Protein AF-L1JYG7-F1 (afdb_monomer_lite)

Foldseek 3Di:
DDPVVVVCVVCPDDDDDPDDDPPVVVVVVVVVVVVVVVVVVVVVVPPPDDPPDPVVVVCVVQQKDFQDADPQGKTKIWGDDPVDDPGTQIDIDGPDDPVPDDPVPDQVQQVCVNVVVDPHRDDPVRSVVVVVVVVVVVVVVVVVVVVVVVVVVVVCVVCVVDDPPPPCCDPVSVVVVVVVVVPDDPPDDDDDDDDDDDDDDDPDD

Secondary structure (DSSP, 8-state):
--HHHHHHHHS----------GGGHHHHHHHHHHHHHHHHHHTTT--SS---SHHHHHHHHTTEEEEEE-TT--EEEEE--TT--SS-EEEEE-SS-GGG--TTSS-HHHHHHHTTSSSSPPPHHHHHHHHHHHHHHHHHHHHHHHHHHHHHHHHHHH-TT----TT---HHHHHHHHHHHHTS--S---S--------------

Structure (mmCIF, N/CA/C/O backbone):
data_AF-L1JYG7-F1
#
_entry.id   AF-L1JYG7-F1
#
loop_
_atom_site.group_PDB
_atom_site.id
_atom_site.type_symbol
_atom_site.label_atom_id
_atom_site.label_alt_id
_atom_site.label_comp_id
_atom_site.label_asym_id
_atom_site.label_entity_id
_atom_site.label_seq_id
_atom_site.pdbx_PDB_ins_code
_atom_site.Cartn_x
_atom_site.Cartn_y
_atom_site.Cartn_z
_atom_site.occupancy
_atom_site.B_iso_or_equiv
_atom_site.auth_seq_id
_atom_site.auth_comp_id
_atom_site.auth_asym_id
_atom_site.auth_atom_id
_atom_site.pdbx_PDB_model_num
ATOM 1 N N . MET A 1 1 ? -12.297 2.572 -48.644 1.00 52.25 1 MET A N 1
ATOM 2 C CA . MET A 1 1 ? -13.510 2.664 -49.476 1.00 52.25 1 MET A CA 1
ATOM 3 C C . MET A 1 1 ? -14.275 3.855 -48.963 1.00 52.25 1 MET A C 1
ATOM 5 O O . MET A 1 1 ? -14.586 3.877 -47.775 1.00 52.25 1 MET A O 1
ATOM 9 N N . ASP A 1 2 ? -14.399 4.883 -49.792 1.00 57.66 2 ASP A N 1
ATOM 10 C CA . ASP A 1 2 ? -14.995 6.151 -49.388 1.00 57.66 2 ASP A CA 1
ATOM 11 C C . ASP A 1 2 ? -16.525 6.012 -49.319 1.00 57.66 2 ASP A C 1
ATOM 13 O O . ASP A 1 2 ? -17.120 5.211 -50.041 1.00 57.66 2 ASP A O 1
ATOM 17 N N . PHE A 1 3 ? -17.172 6.762 -48.426 1.00 48.97 3 PHE A N 1
ATOM 18 C CA . PHE A 1 3 ? -18.627 6.706 -48.208 1.00 48.97 3 PHE A CA 1
ATOM 19 C C . PHE A 1 3 ? -19.402 7.060 -49.493 1.00 48.97 3 PHE A C 1
ATOM 21 O O . PHE A 1 3 ? -20.499 6.558 -49.735 1.00 48.97 3 PHE A O 1
ATOM 28 N N . SER A 1 4 ? -18.771 7.866 -50.347 1.00 55.56 4 SER A N 1
ATOM 29 C CA . SER A 1 4 ? -19.201 8.257 -51.690 1.00 55.56 4 SER A CA 1
ATOM 30 C C . SER A 1 4 ? -19.405 7.056 -52.629 1.00 55.56 4 SER A C 1
ATOM 32 O O . SER A 1 4 ? -20.394 7.007 -53.361 1.00 55.56 4 SER A O 1
ATOM 34 N N . ASP A 1 5 ? -18.527 6.049 -52.556 1.00 53.25 5 ASP A N 1
ATOM 35 C CA . ASP A 1 5 ? -18.533 4.894 -53.467 1.00 53.25 5 ASP A CA 1
ATOM 36 C C . ASP A 1 5 ? -19.628 3.878 -53.108 1.00 53.25 5 ASP A C 1
ATOM 38 O O . ASP A 1 5 ? -20.187 3.210 -53.978 1.00 53.25 5 ASP A O 1
ATOM 42 N N . LEU A 1 6 ? -19.985 3.786 -51.821 1.00 56.69 6 LEU A N 1
ATOM 43 C CA . LEU A 1 6 ? -21.045 2.895 -51.342 1.00 56.69 6 LEU A CA 1
ATOM 44 C C . LEU A 1 6 ? -22.446 3.437 -51.678 1.00 56.69 6 LEU A C 1
ATOM 46 O O . LEU A 1 6 ? -23.361 2.664 -51.958 1.00 56.69 6 LEU A O 1
ATOM 50 N N . ILE A 1 7 ? -22.610 4.764 -51.683 1.00 55.22 7 ILE A N 1
ATOM 51 C CA . ILE A 1 7 ? -23.870 5.415 -52.067 1.00 55.22 7 ILE A CA 1
ATOM 52 C C . ILE A 1 7 ? -24.140 5.205 -53.562 1.00 55.22 7 ILE A C 1
ATOM 54 O O . ILE A 1 7 ? -25.251 4.817 -53.920 1.00 55.22 7 ILE A O 1
ATOM 58 N N . LEU A 1 8 ? -23.123 5.351 -54.421 1.00 53.31 8 LEU A N 1
ATOM 59 C CA . LEU A 1 8 ? -23.263 5.121 -55.865 1.00 53.31 8 LEU A CA 1
ATOM 60 C C . LEU A 1 8 ? -23.574 3.660 -56.230 1.00 53.31 8 LEU A C 1
ATOM 62 O O . LEU A 1 8 ? -24.265 3.420 -57.218 1.00 53.31 8 LEU A O 1
ATOM 66 N N . ALA A 1 9 ? -23.107 2.689 -55.440 1.00 55.34 9 ALA A N 1
ATOM 67 C CA . ALA A 1 9 ? -23.375 1.270 -55.680 1.00 55.34 9 ALA A CA 1
ATOM 68 C C . ALA A 1 9 ? -24.799 0.835 -55.280 1.00 55.34 9 ALA A C 1
ATOM 70 O O . ALA A 1 9 ? -25.336 -0.115 -55.848 1.00 55.34 9 ALA A O 1
ATOM 71 N N . VAL A 1 10 ? -25.422 1.522 -54.315 1.00 56.72 10 VAL A N 1
ATOM 72 C CA . VAL A 1 10 ? -26.778 1.208 -53.826 1.00 56.72 10 VAL A CA 1
ATOM 73 C C . VAL A 1 10 ? -27.854 1.983 -54.589 1.00 56.72 10 VAL A C 1
ATOM 75 O O . VAL A 1 10 ? -28.946 1.460 -54.809 1.00 56.72 10 VAL A O 1
ATOM 78 N N . THR A 1 11 ? -27.563 3.198 -55.053 1.00 54.97 11 THR A N 1
ATOM 79 C CA . THR A 1 11 ? -28.478 3.964 -55.908 1.00 54.97 11 THR A CA 1
ATOM 80 C C . THR A 1 11 ? -28.148 3.716 -57.377 1.00 54.97 11 THR A C 1
ATOM 82 O O . THR A 1 11 ? -27.648 4.604 -58.068 1.00 54.97 11 THR A O 1
ATOM 85 N N . GLY A 1 12 ? -28.402 2.495 -57.859 1.00 51.16 12 GLY A N 1
ATOM 86 C CA . GLY A 1 12 ? -28.425 2.222 -59.299 1.00 51.16 12 GLY A CA 1
ATOM 87 C C . GLY A 1 12 ? -29.237 3.314 -60.005 1.00 51.16 12 GLY A C 1
ATOM 88 O O . GLY A 1 12 ? -30.359 3.596 -59.586 1.00 51.16 12 GLY A O 1
ATOM 89 N N . GLY A 1 13 ? -28.609 3.977 -60.983 1.00 58.62 13 GLY A N 1
ATOM 90 C CA . GLY A 1 13 ? -29.001 5.270 -61.553 1.00 58.62 13 GLY A CA 1
ATOM 91 C C . GLY A 1 13 ? -30.502 5.568 -61.545 1.00 58.62 13 GLY A C 1
ATOM 92 O O . GLY A 1 13 ? -31.292 4.879 -62.186 1.00 58.62 13 GLY A O 1
ATOM 93 N N . VAL A 1 14 ? -30.884 6.629 -60.833 1.00 54.06 14 VAL A N 1
ATOM 94 C CA . VAL A 1 14 ? -32.275 7.077 -60.740 1.00 54.06 14 VAL A CA 1
ATOM 95 C C . VAL A 1 14 ? -32.541 8.104 -61.848 1.00 54.06 14 VAL A C 1
ATOM 97 O O . VAL A 1 14 ? -31.913 9.167 -61.839 1.00 54.06 14 VAL A O 1
ATOM 100 N N . PRO A 1 15 ? -33.452 7.840 -62.802 1.00 49.25 15 PRO A N 1
ATOM 101 C CA . PRO A 1 15 ? -33.914 8.863 -63.726 1.00 49.25 15 PRO A CA 1
ATOM 102 C C . PRO A 1 15 ? -34.788 9.880 -62.984 1.00 49.25 15 PRO A C 1
ATOM 104 O O . PRO A 1 15 ? -35.527 9.542 -62.059 1.00 49.25 15 PRO A O 1
ATOM 107 N N . ALA A 1 16 ? -34.703 11.137 -63.417 1.00 54.94 16 ALA A N 1
ATOM 108 C CA . ALA A 1 16 ? -35.511 12.238 -62.915 1.00 54.94 16 ALA A CA 1
ATOM 109 C C . ALA A 1 16 ? -37.010 11.888 -62.965 1.00 54.94 16 ALA A C 1
ATOM 111 O O . ALA A 1 16 ? -37.598 11.780 -64.038 1.00 54.94 16 ALA A O 1
ATOM 112 N N . MET A 1 17 ? -37.624 11.718 -61.794 1.00 42.28 17 MET A N 1
ATOM 113 C CA . MET A 1 17 ? -39.055 11.471 -61.630 1.00 42.28 17 MET A CA 1
ATOM 114 C C . MET A 1 17 ? -39.568 12.367 -60.503 1.00 42.28 17 MET A C 1
ATOM 116 O O . MET A 1 17 ? -39.426 12.084 -59.314 1.00 42.28 17 MET A O 1
ATOM 120 N N . ASN A 1 18 ? -40.140 13.494 -60.916 1.00 54.72 18 ASN A N 1
ATOM 121 C CA . ASN A 1 18 ? -40.958 14.359 -60.082 1.00 54.72 18 ASN A CA 1
ATOM 122 C C . ASN A 1 18 ? -42.245 13.604 -59.717 1.00 54.72 18 ASN A C 1
ATOM 124 O O . ASN A 1 18 ? -42.939 13.143 -60.620 1.00 54.72 18 ASN A O 1
ATOM 128 N N . ASN A 1 19 ? -42.566 13.557 -58.419 1.00 57.91 19 ASN A N 1
ATOM 129 C CA . ASN A 1 19 ? -43.756 12.980 -57.764 1.00 57.91 19 ASN A CA 1
ATOM 130 C C . ASN A 1 19 ? -43.536 11.636 -57.058 1.00 57.91 19 ASN A C 1
ATOM 132 O O . ASN A 1 19 ? -43.803 10.569 -57.603 1.00 57.91 19 ASN A O 1
ATOM 136 N N . LEU A 1 20 ? -43.199 11.714 -55.767 1.00 45.88 20 LEU A N 1
ATOM 137 C CA . LEU A 1 20 ? -43.516 10.666 -54.798 1.00 45.88 20 LEU A CA 1
ATOM 138 C C . LEU A 1 20 ? -44.285 11.268 -53.605 1.00 45.88 20 LEU A C 1
ATOM 140 O O . LEU A 1 20 ? -43.951 12.365 -53.151 1.00 45.88 20 LEU A O 1
ATOM 144 N N . PRO A 1 21 ? -45.318 10.577 -53.085 1.00 52.47 21 PRO A N 1
ATOM 145 C CA . PRO A 1 21 ? -46.144 11.065 -51.987 1.00 52.47 21 PRO A CA 1
ATOM 146 C C . PRO A 1 21 ? -45.390 11.073 -50.646 1.00 52.47 21 PRO A C 1
ATOM 148 O O . PRO A 1 21 ? -44.727 10.111 -50.254 1.00 52.47 21 PRO A O 1
ATOM 151 N N . VAL A 1 22 ? -45.581 12.165 -49.900 1.00 56.12 22 VAL A N 1
ATOM 152 C CA . VAL A 1 22 ? -44.890 12.584 -48.657 1.00 56.12 22 VAL A CA 1
ATOM 153 C C . VAL A 1 22 ? -44.862 11.526 -47.534 1.00 56.12 22 VAL A C 1
ATOM 155 O O . VAL A 1 22 ? -44.055 11.610 -46.610 1.00 56.12 22 VAL A O 1
ATOM 158 N N . ARG A 1 23 ? -45.685 10.474 -47.603 1.00 51.06 23 ARG A N 1
ATOM 159 C CA . ARG A 1 23 ? -45.774 9.445 -46.553 1.00 51.06 23 ARG A CA 1
ATOM 160 C C . ARG A 1 23 ? -44.683 8.365 -46.602 1.00 51.06 23 ARG A C 1
ATOM 162 O O . ARG A 1 23 ? -44.510 7.673 -45.605 1.00 51.06 23 ARG A O 1
ATOM 169 N N . SER A 1 24 ? -43.896 8.264 -47.679 1.00 54.09 24 SER A N 1
ATOM 170 C CA . SER A 1 24 ? -42.784 7.294 -47.778 1.00 54.09 24 SER A CA 1
ATOM 171 C C . SER A 1 24 ? -41.410 7.851 -47.370 1.00 54.09 24 SER A C 1
ATOM 173 O O . SER A 1 24 ? -40.439 7.100 -47.298 1.00 54.09 24 SER A O 1
ATOM 175 N N . ALA A 1 25 ? -41.295 9.149 -47.074 1.00 47.94 25 ALA A N 1
ATOM 176 C CA . ALA A 1 25 ? -40.029 9.750 -46.638 1.00 47.94 25 ALA A CA 1
ATOM 177 C C . ALA A 1 25 ? -39.707 9.447 -45.158 1.00 47.94 25 ALA A C 1
ATOM 179 O O . ALA A 1 25 ? -38.543 9.390 -44.758 1.00 47.94 25 ALA A O 1
ATOM 180 N N . TYR A 1 26 ? -40.736 9.197 -44.342 1.00 50.53 26 TYR A N 1
ATOM 181 C CA . TYR A 1 26 ? -40.591 9.007 -42.895 1.00 50.53 26 TYR A CA 1
ATOM 182 C C . TYR A 1 26 ? -40.093 7.611 -42.485 1.00 50.53 26 TYR A C 1
ATOM 184 O O . TYR A 1 26 ? -39.519 7.480 -41.405 1.00 50.53 26 TYR A O 1
ATOM 192 N N . SER A 1 27 ? -40.242 6.594 -43.344 1.00 51.00 27 SER A N 1
ATOM 193 C CA . SER A 1 27 ? -39.740 5.228 -43.100 1.00 51.00 27 SER A CA 1
ATOM 194 C C . SER A 1 27 ? -38.237 5.097 -43.398 1.00 51.00 27 SER A C 1
ATOM 196 O O . SER A 1 27 ? -37.486 4.524 -42.611 1.00 51.00 27 SER A O 1
ATOM 198 N N . ILE A 1 28 ? -37.755 5.746 -44.463 1.00 49.84 28 ILE A N 1
ATOM 199 C CA . ILE A 1 28 ? -36.325 5.756 -44.812 1.00 49.84 28 ILE A CA 1
ATOM 200 C C . ILE A 1 28 ? -35.531 6.617 -43.811 1.00 49.84 28 ILE A C 1
ATOM 202 O O . ILE A 1 28 ? -34.440 6.244 -43.374 1.00 49.84 28 ILE A O 1
ATOM 206 N N . ALA A 1 29 ? -36.105 7.738 -43.356 1.00 50.28 29 ALA A N 1
ATOM 207 C CA . ALA A 1 29 ? -35.477 8.610 -42.361 1.00 50.28 29 ALA A CA 1
ATOM 208 C C . ALA A 1 29 ? -35.319 7.953 -40.973 1.00 50.28 29 ALA A C 1
ATOM 210 O O . ALA A 1 29 ? -34.412 8.320 -40.221 1.00 50.28 29 ALA A O 1
ATOM 211 N N . THR A 1 30 ? -36.170 6.984 -40.617 1.00 52.78 30 THR A N 1
ATOM 212 C CA . THR A 1 30 ? -36.032 6.208 -39.371 1.00 52.78 30 THR A CA 1
ATOM 213 C C . THR A 1 30 ? -35.008 5.079 -39.506 1.00 52.78 30 THR A C 1
ATOM 215 O O . THR A 1 30 ? -34.214 4.886 -38.583 1.00 52.78 30 THR A O 1
ATOM 218 N N . GLN A 1 31 ? -34.918 4.419 -40.668 1.00 51.88 31 GLN A N 1
ATOM 219 C CA . GLN A 1 31 ? -33.860 3.435 -40.951 1.00 51.88 31 GLN A CA 1
ATOM 220 C C . GLN A 1 31 ? -32.452 4.057 -40.917 1.00 51.88 31 GLN A C 1
ATOM 222 O O . GLN A 1 31 ? -31.540 3.497 -40.308 1.00 51.88 31 GLN A O 1
ATOM 227 N N . LEU A 1 32 ? -32.279 5.264 -41.464 1.00 49.66 32 LEU A N 1
ATOM 228 C CA . LEU A 1 32 ? -30.981 5.954 -41.472 1.00 49.66 32 LEU A CA 1
ATOM 229 C C . LEU A 1 32 ? -30.534 6.447 -40.082 1.00 49.66 32 LEU A C 1
ATOM 231 O O . LEU A 1 32 ? -29.336 6.483 -39.795 1.00 49.66 32 LEU A O 1
ATOM 235 N N . LYS A 1 33 ? -31.469 6.781 -39.179 1.00 51.25 33 LYS A N 1
ATOM 236 C CA . LYS A 1 33 ? -31.139 7.146 -37.786 1.00 51.25 33 LYS A CA 1
ATOM 237 C C . LYS A 1 33 ? -30.680 5.937 -36.963 1.00 51.25 33 LYS A C 1
ATOM 239 O O . LYS A 1 33 ? -29.756 6.076 -36.164 1.00 51.25 33 LYS A O 1
ATOM 244 N N . SER A 1 34 ? -31.259 4.757 -37.202 1.00 48.12 34 SER A N 1
ATOM 245 C CA . SER A 1 34 ? -30.841 3.505 -36.554 1.00 48.12 34 SER A CA 1
ATOM 246 C C . SER A 1 34 ? -29.414 3.106 -36.963 1.00 48.12 34 SER A C 1
ATOM 248 O O . SER A 1 34 ? -28.571 2.861 -36.097 1.00 48.12 34 SER A O 1
ATOM 250 N N . ILE A 1 35 ? -29.090 3.195 -38.258 1.00 52.16 35 ILE A N 1
ATOM 251 C CA . ILE A 1 35 ? -27.754 2.881 -38.796 1.00 52.16 35 ILE A CA 1
ATOM 252 C C . ILE A 1 35 ? -26.689 3.869 -38.285 1.00 52.16 35 ILE A C 1
ATOM 254 O O . ILE A 1 35 ? -25.595 3.459 -37.897 1.00 52.16 35 ILE A O 1
ATOM 258 N N . ARG A 1 36 ? -27.011 5.166 -38.177 1.00 49.88 36 ARG A N 1
ATOM 259 C CA . ARG A 1 36 ? -26.085 6.171 -37.621 1.00 49.88 36 ARG A CA 1
ATOM 260 C C . ARG A 1 36 ? -25.835 5.978 -36.119 1.00 49.88 36 ARG A C 1
ATOM 262 O O . ARG A 1 36 ? -24.732 6.249 -35.651 1.00 49.88 36 ARG A O 1
ATOM 269 N N . SER A 1 37 ? -26.825 5.485 -35.368 1.00 48.59 37 SER A N 1
ATOM 270 C CA . SER A 1 37 ? -26.673 5.200 -33.932 1.00 48.59 37 SER A CA 1
ATOM 271 C C . SER A 1 37 ? -25.792 3.974 -33.655 1.00 48.59 37 SER A C 1
ATOM 273 O O . SER A 1 37 ? -25.024 3.977 -32.695 1.00 48.59 37 SER A O 1
ATOM 275 N N . LEU A 1 38 ? -25.820 2.975 -34.544 1.00 49.62 38 LEU A N 1
ATOM 276 C CA . LEU A 1 38 ? -24.925 1.818 -34.483 1.00 49.62 38 LEU A CA 1
ATOM 277 C C . LEU A 1 38 ? -23.487 2.191 -34.873 1.00 49.62 38 LEU A C 1
ATOM 279 O O . LEU A 1 38 ? -22.549 1.724 -34.238 1.00 49.62 38 LEU A O 1
ATOM 283 N N . TRP A 1 39 ? -23.296 3.121 -35.815 1.00 49.97 39 TRP A N 1
ATOM 284 C CA . TRP A 1 39 ? -21.953 3.559 -36.222 1.00 49.97 39 TRP A CA 1
ATOM 285 C C . TRP A 1 39 ? -21.254 4.479 -35.202 1.00 49.97 39 TRP A C 1
ATOM 287 O O . TRP A 1 39 ? -20.038 4.416 -35.036 1.00 49.97 39 TRP A O 1
ATOM 297 N N . ILE A 1 40 ? -21.999 5.307 -34.459 1.00 51.00 40 ILE A N 1
ATOM 298 C CA . ILE A 1 40 ? -21.418 6.178 -33.415 1.00 51.00 40 ILE A CA 1
ATOM 299 C C . ILE A 1 40 ? -21.010 5.377 -32.166 1.00 51.00 40 ILE A C 1
ATOM 301 O O . ILE A 1 40 ? -20.034 5.734 -31.501 1.00 51.00 40 ILE A O 1
ATOM 305 N N . ASN A 1 41 ? -21.714 4.284 -31.861 1.00 47.88 41 ASN A N 1
ATOM 306 C CA . ASN A 1 41 ? -21.364 3.418 -30.736 1.00 47.88 41 ASN A CA 1
ATOM 307 C C . ASN A 1 41 ? -20.194 2.476 -31.068 1.00 47.88 41 ASN A C 1
ATOM 309 O O . ASN A 1 41 ? -19.340 2.257 -30.209 1.00 47.88 41 ASN A O 1
ATOM 313 N N . ASP A 1 42 ? -20.076 2.019 -32.317 1.00 42.78 42 ASP A N 1
ATOM 314 C CA . ASP A 1 42 ? -18.975 1.143 -32.743 1.00 42.78 42 ASP A CA 1
ATOM 315 C C . ASP A 1 42 ? -17.648 1.911 -32.953 1.00 42.78 42 ASP A C 1
ATOM 317 O O . ASP A 1 42 ? -16.563 1.423 -32.629 1.00 42.78 42 ASP A O 1
ATOM 321 N N . MET A 1 43 ? -17.707 3.198 -33.331 1.00 45.19 43 MET A N 1
ATOM 322 C CA . MET A 1 43 ? -16.508 4.053 -33.419 1.00 45.19 43 MET A CA 1
ATOM 323 C C . MET A 1 43 ? -15.888 4.438 -32.064 1.00 45.19 43 MET A C 1
ATOM 325 O O . MET A 1 43 ? -14.742 4.896 -32.024 1.00 45.19 43 MET A O 1
ATOM 329 N N . LYS A 1 44 ? -16.594 4.250 -30.941 1.00 45.03 44 LYS A N 1
ATOM 330 C CA . LYS A 1 44 ? -16.010 4.411 -29.594 1.00 45.03 44 LYS A CA 1
ATOM 331 C C . LYS A 1 44 ? -15.369 3.124 -29.068 1.00 45.03 44 LYS A C 1
ATOM 333 O O . LYS A 1 44 ? -14.586 3.183 -28.122 1.00 45.03 44 LYS A O 1
ATOM 338 N N . ILE A 1 45 ? -15.632 1.985 -29.708 1.00 49.50 45 ILE A N 1
ATOM 339 C CA . ILE A 1 45 ? -15.128 0.666 -29.303 1.00 49.50 45 ILE A CA 1
ATOM 340 C C . ILE A 1 45 ? -13.925 0.222 -30.162 1.00 49.50 45 ILE A C 1
ATOM 342 O O . ILE A 1 45 ? -13.263 -0.756 -29.833 1.00 49.50 45 ILE A O 1
ATOM 346 N N . GLN A 1 46 ? -13.514 1.013 -31.163 1.00 44.53 46 GLN A N 1
ATOM 347 C CA . GLN A 1 46 ? -12.323 0.753 -31.990 1.00 44.53 46 GLN A CA 1
ATOM 348 C C . GLN A 1 46 ? -11.176 1.777 -31.849 1.00 44.53 46 GLN A C 1
ATOM 350 O O . GLN A 1 46 ? -10.461 2.073 -32.800 1.00 44.53 46 GLN A O 1
ATOM 355 N N . ARG A 1 47 ? -10.911 2.277 -30.634 1.00 44.44 47 ARG A N 1
ATOM 356 C CA . ARG A 1 47 ? -9.601 2.888 -30.283 1.00 44.44 47 ARG A CA 1
ATOM 357 C C . ARG A 1 47 ? -8.785 2.035 -29.309 1.00 44.44 47 ARG A C 1
ATOM 359 O O . ARG A 1 47 ? -7.970 2.546 -28.548 1.00 44.44 47 ARG A O 1
ATOM 366 N N . ARG A 1 48 ? -9.004 0.720 -29.332 1.00 47.19 48 ARG A N 1
ATOM 367 C CA . ARG A 1 48 ? -8.217 -0.278 -28.595 1.00 47.19 48 ARG A CA 1
ATOM 368 C C . ARG A 1 48 ? -7.550 -1.260 -29.554 1.00 47.19 48 ARG A C 1
ATOM 370 O O . ARG A 1 48 ? -7.736 -2.457 -29.436 1.00 47.19 48 ARG A O 1
ATOM 377 N N . CYS A 1 49 ? -6.783 -0.771 -30.520 1.00 46.12 49 CYS A N 1
ATOM 378 C CA . CYS A 1 49 ? -5.708 -1.559 -31.120 1.00 46.12 49 CYS A CA 1
ATOM 379 C C . CYS A 1 49 ? -4.768 -0.626 -31.891 1.00 46.12 49 CYS A C 1
ATOM 381 O O . CYS A 1 49 ? -5.197 0.408 -32.383 1.00 46.12 49 CYS A O 1
ATOM 383 N N . THR A 1 50 ? -3.490 -0.992 -31.956 1.00 45.59 50 THR A N 1
ATOM 384 C CA . THR A 1 50 ? -2.382 -0.313 -32.660 1.00 45.59 50 THR A CA 1
ATOM 385 C C . THR A 1 50 ? -1.868 1.016 -32.077 1.00 45.59 50 THR A C 1
ATOM 387 O O . THR A 1 50 ? -1.882 2.056 -32.730 1.00 45.59 50 THR A O 1
ATOM 390 N N . ARG A 1 51 ? -1.264 0.974 -30.881 1.00 45.75 51 ARG A N 1
ATOM 391 C CA . ARG A 1 51 ? -0.180 1.917 -30.516 1.00 45.75 51 ARG A CA 1
ATOM 392 C C . ARG A 1 51 ? 0.946 1.208 -29.753 1.00 45.75 51 ARG A C 1
ATOM 394 O O . ARG A 1 51 ? 1.443 1.706 -28.752 1.00 45.75 51 ARG A O 1
ATOM 401 N N . THR A 1 52 ? 1.347 0.027 -30.222 1.00 51.84 52 THR A N 1
ATOM 402 C CA . THR A 1 52 ? 2.294 -0.847 -29.494 1.00 51.84 52 THR A CA 1
ATOM 403 C C . THR A 1 52 ? 3.590 -1.137 -30.264 1.00 51.84 52 THR A C 1
ATOM 405 O O . THR A 1 52 ? 4.377 -1.964 -29.832 1.00 51.84 52 THR A O 1
ATOM 408 N N . GLY A 1 53 ? 3.847 -0.468 -31.396 1.00 49.78 53 GLY A N 1
ATOM 409 C CA . GLY A 1 53 ? 5.078 -0.681 -32.179 1.00 49.78 53 GLY A CA 1
ATOM 410 C C . GLY A 1 53 ? 6.233 0.252 -31.798 1.00 49.78 53 GLY A C 1
ATOM 411 O O . GLY A 1 53 ? 7.345 -0.191 -31.543 1.00 49.78 53 GLY A O 1
ATOM 412 N N . PHE A 1 54 ? 5.970 1.560 -31.716 1.00 50.75 54 PHE A N 1
ATOM 413 C CA . PHE A 1 54 ? 7.035 2.568 -31.600 1.00 50.75 54 PHE A CA 1
ATOM 414 C C . PHE A 1 54 ? 7.463 2.855 -30.150 1.00 50.75 54 PHE A C 1
ATOM 416 O O . PHE A 1 54 ? 8.637 3.082 -29.874 1.00 50.75 54 PHE A O 1
ATOM 423 N N . VAL A 1 55 ? 6.526 2.787 -29.197 1.00 58.47 55 VAL A N 1
ATOM 424 C CA . VAL A 1 55 ? 6.790 3.094 -27.777 1.00 58.47 55 VAL A CA 1
ATOM 425 C C . VAL A 1 55 ? 7.736 2.064 -27.144 1.00 58.47 55 VAL A C 1
ATOM 427 O O . VAL A 1 55 ? 8.648 2.436 -26.412 1.00 58.47 55 VAL A O 1
ATOM 430 N N . GLY A 1 56 ? 7.588 0.780 -27.487 1.00 59.97 56 GLY A N 1
ATOM 431 C CA . GLY A 1 56 ? 8.419 -0.290 -26.922 1.00 59.97 56 GLY A CA 1
ATOM 432 C C . GLY A 1 56 ? 9.888 -0.229 -27.351 1.00 59.97 56 GLY A C 1
ATOM 433 O O . GLY A 1 56 ? 10.773 -0.570 -26.568 1.00 59.97 56 GLY A O 1
ATOM 434 N N . MET A 1 57 ? 10.168 0.242 -28.571 1.00 62.44 57 MET A N 1
ATOM 435 C CA . MET A 1 57 ? 11.538 0.367 -29.075 1.00 62.44 57 MET A CA 1
ATOM 436 C C . MET A 1 57 ? 12.283 1.538 -28.417 1.00 62.44 57 MET A C 1
ATOM 438 O O . MET A 1 57 ? 13.431 1.372 -28.007 1.00 62.44 57 MET A O 1
ATOM 442 N N . PHE A 1 58 ? 11.617 2.683 -28.235 1.00 62.31 58 PHE A N 1
ATOM 443 C CA . PHE A 1 58 ? 12.178 3.825 -27.503 1.00 62.31 58 PHE A CA 1
ATOM 444 C C . PHE A 1 58 ? 12.392 3.521 -26.018 1.00 62.31 58 PHE A C 1
ATOM 446 O O . PHE A 1 58 ? 13.436 3.874 -25.476 1.00 62.31 58 PHE A O 1
ATOM 453 N N . ASP A 1 59 ? 11.458 2.821 -25.369 1.00 70.81 59 ASP A N 1
ATOM 454 C CA . ASP A 1 59 ? 11.614 2.410 -23.969 1.00 70.81 59 ASP A CA 1
ATOM 455 C C . ASP A 1 59 ? 12.875 1.540 -23.787 1.00 70.81 59 ASP A C 1
ATOM 457 O O . ASP A 1 59 ? 13.667 1.777 -22.874 1.00 70.81 59 ASP A O 1
ATOM 461 N N . ARG A 1 60 ? 13.134 0.604 -24.711 1.00 66.94 60 ARG A N 1
ATOM 462 C CA . ARG A 1 60 ? 14.335 -0.247 -24.685 1.00 66.94 60 ARG A CA 1
ATOM 463 C C . ARG A 1 60 ? 15.622 0.533 -24.971 1.00 66.94 60 ARG A C 1
ATOM 465 O O . ARG A 1 60 ? 16.633 0.284 -24.322 1.00 66.94 60 ARG A O 1
ATOM 472 N N . MET A 1 61 ? 15.577 1.484 -25.905 1.00 71.12 61 MET A N 1
ATOM 473 C CA . MET A 1 61 ? 16.709 2.360 -26.237 1.00 71.12 61 MET A CA 1
ATOM 474 C C . MET A 1 61 ? 17.082 3.287 -25.068 1.00 71.12 61 MET A C 1
ATOM 476 O O . MET A 1 61 ? 18.257 3.542 -24.835 1.00 71.12 61 MET A O 1
ATOM 480 N N . MET A 1 62 ? 16.093 3.729 -24.289 1.00 72.75 62 MET A N 1
ATOM 481 C CA . MET A 1 62 ? 16.273 4.592 -23.115 1.00 72.75 62 MET A CA 1
ATOM 482 C C . MET A 1 62 ? 16.608 3.819 -21.828 1.00 72.75 62 MET A C 1
ATOM 484 O O . MET A 1 62 ? 16.548 4.387 -20.738 1.00 72.75 62 MET A O 1
ATOM 488 N N . GLY A 1 63 ? 16.910 2.519 -21.921 1.00 82.25 63 GLY A N 1
ATOM 489 C CA . GLY A 1 63 ? 17.223 1.689 -20.755 1.00 82.25 63 GLY A CA 1
ATOM 490 C C . GLY A 1 63 ? 16.047 1.509 -19.788 1.00 82.25 63 GLY A C 1
ATOM 491 O O . GLY A 1 63 ? 16.268 1.209 -18.611 1.00 82.25 63 GLY A O 1
ATOM 492 N N . LYS A 1 64 ? 14.802 1.700 -20.252 1.00 89.25 64 LYS A N 1
ATOM 493 C CA . LYS A 1 64 ? 13.599 1.421 -19.463 1.00 89.25 64 LYS A CA 1
ATOM 494 C C . LYS A 1 64 ? 13.295 -0.075 -19.509 1.00 89.25 64 LYS A C 1
ATOM 496 O O . LYS A 1 64 ? 13.086 -0.657 -20.573 1.00 89.25 64 LYS A O 1
ATOM 501 N N . LYS A 1 65 ? 13.220 -0.696 -18.338 1.00 90.81 65 LYS A N 1
ATOM 502 C CA . LYS A 1 65 ? 12.854 -2.098 -18.140 1.00 90.81 65 LYS A CA 1
ATOM 503 C C . LYS A 1 65 ? 11.502 -2.174 -17.439 1.00 90.81 65 LYS A C 1
ATOM 505 O O . LYS A 1 65 ? 11.325 -1.585 -16.376 1.00 90.81 65 LYS A O 1
ATOM 510 N N . MET A 1 66 ? 10.558 -2.914 -18.017 1.00 92.56 66 MET A N 1
ATOM 511 C CA . MET A 1 66 ? 9.322 -3.271 -17.317 1.00 92.56 66 MET A CA 1
ATOM 512 C C . MET A 1 66 ? 9.665 -4.278 -16.217 1.00 92.56 66 MET A C 1
ATOM 514 O O . MET A 1 66 ? 10.302 -5.296 -16.489 1.00 92.56 66 MET A O 1
ATOM 518 N N . VAL A 1 67 ? 9.277 -3.968 -14.985 1.00 94.25 67 VAL A N 1
ATOM 519 C CA . VAL A 1 67 ? 9.566 -4.789 -13.804 1.00 94.25 67 VAL A CA 1
ATOM 520 C C . VAL A 1 67 ? 8.380 -5.674 -13.456 1.00 94.25 67 VAL A C 1
ATOM 522 O O . VAL A 1 67 ? 8.565 -6.853 -13.182 1.00 94.25 67 VAL A O 1
ATOM 525 N N . GLY A 1 68 ? 7.169 -5.120 -13.495 1.00 93.44 68 GLY A N 1
ATOM 526 C CA . GLY A 1 68 ? 5.964 -5.858 -13.146 1.00 93.44 68 GLY A CA 1
ATOM 527 C C . GLY A 1 68 ? 4.686 -5.094 -13.453 1.00 93.44 68 GLY A C 1
ATOM 528 O O . GLY A 1 68 ? 4.712 -3.949 -13.918 1.00 93.44 68 GLY A O 1
ATOM 529 N N . LYS A 1 69 ? 3.564 -5.758 -13.194 1.00 93.75 69 LYS A N 1
ATOM 530 C CA . LYS A 1 69 ? 2.211 -5.244 -13.381 1.00 93.75 69 LYS A CA 1
ATOM 531 C C . LYS A 1 69 ? 1.372 -5.654 -12.175 1.00 93.75 69 LYS A C 1
ATOM 533 O O . LYS A 1 69 ? 1.483 -6.794 -11.739 1.00 93.75 69 LYS A O 1
ATOM 538 N N . ASP A 1 70 ? 0.562 -4.745 -11.650 1.00 91.38 70 ASP A N 1
ATOM 539 C CA . ASP A 1 70 ? -0.376 -5.069 -10.572 1.00 91.38 70 ASP A CA 1
ATOM 540 C C . ASP A 1 70 ? -1.739 -5.552 -11.099 1.00 91.38 70 ASP A C 1
ATOM 542 O O . ASP A 1 70 ? -1.998 -5.615 -12.308 1.00 91.38 70 ASP A O 1
ATOM 546 N N . ARG A 1 71 ? -2.619 -5.914 -10.160 1.00 88.25 71 ARG A N 1
ATOM 547 C CA . ARG A 1 71 ? -3.989 -6.372 -10.429 1.00 88.25 71 ARG A CA 1
ATOM 548 C C . ARG A 1 71 ? -4.878 -5.269 -11.006 1.00 88.25 71 ARG A C 1
ATOM 550 O O . ARG A 1 71 ? -5.756 -5.569 -11.811 1.00 88.25 71 ARG A O 1
ATOM 557 N N . ASP A 1 72 ? -4.595 -4.012 -10.670 1.00 87.06 72 ASP A N 1
ATOM 558 C CA . ASP A 1 72 ? -5.304 -2.828 -11.177 1.00 87.06 72 ASP A CA 1
ATOM 559 C C . ASP A 1 72 ? -4.881 -2.450 -12.605 1.00 87.06 72 ASP A C 1
ATOM 561 O O . ASP A 1 72 ? -5.496 -1.614 -13.270 1.00 87.06 72 ASP A O 1
ATOM 565 N N . GLY A 1 73 ? -3.841 -3.108 -13.116 1.00 90.19 73 GLY A N 1
ATOM 566 C CA . GLY A 1 73 ? -3.338 -2.939 -14.466 1.00 90.19 73 GLY A CA 1
ATOM 567 C C . GLY A 1 73 ? -2.247 -1.883 -14.607 1.00 90.19 73 GLY A C 1
ATOM 568 O O . GLY A 1 73 ? -1.790 -1.657 -15.732 1.00 90.19 73 GLY A O 1
ATOM 569 N N . ASN A 1 74 ? -1.802 -1.265 -13.514 1.00 92.69 74 ASN A N 1
ATOM 570 C CA . ASN A 1 74 ? -0.666 -0.358 -13.520 1.00 92.69 74 ASN A CA 1
ATOM 571 C C . ASN A 1 74 ? 0.617 -1.139 -13.806 1.00 92.69 74 ASN A C 1
ATOM 573 O O . ASN A 1 74 ? 0.804 -2.278 -13.376 1.00 92.69 74 ASN A O 1
ATOM 577 N N . THR A 1 75 ? 1.522 -0.511 -14.551 1.00 93.75 75 THR A N 1
ATOM 578 C CA . THR A 1 75 ? 2.809 -1.114 -14.913 1.00 93.75 75 THR A CA 1
ATOM 579 C C . THR A 1 75 ? 3.953 -0.349 -14.273 1.00 93.75 75 THR A C 1
ATOM 581 O O . THR A 1 75 ? 3.980 0.883 -14.275 1.00 93.75 75 THR A O 1
ATOM 584 N N . TYR A 1 76 ? 4.914 -1.094 -13.742 1.00 94.88 76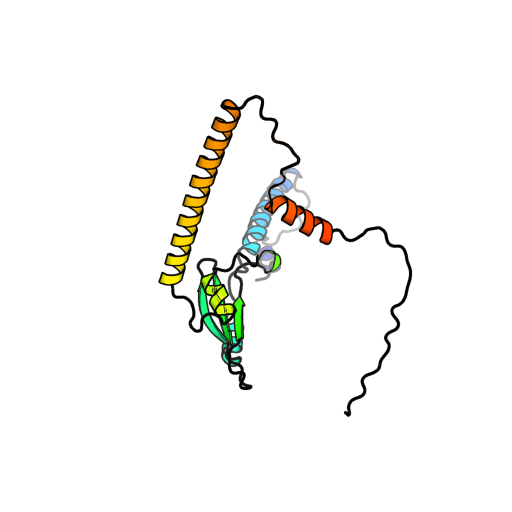 TYR A N 1
ATOM 585 C CA . TYR A 1 76 ? 6.046 -0.572 -12.991 1.00 94.88 76 TYR A CA 1
ATOM 586 C C . TYR A 1 76 ? 7.317 -0.707 -13.819 1.00 94.88 76 TYR A C 1
ATOM 588 O O . TYR A 1 76 ? 7.596 -1.761 -14.399 1.00 94.88 76 TYR A O 1
ATOM 596 N N . TRP A 1 77 ? 8.085 0.374 -13.878 1.00 94.44 77 TRP A N 1
ATOM 597 C CA . TRP A 1 77 ? 9.229 0.516 -14.766 1.00 94.44 77 TRP A CA 1
ATOM 598 C C . TRP A 1 77 ? 10.459 0.967 -13.990 1.00 94.44 77 TRP A C 1
ATOM 600 O O . TRP A 1 77 ? 10.388 1.835 -13.120 1.00 94.44 77 TRP A O 1
ATOM 610 N N . GLU A 1 78 ? 11.601 0.392 -14.337 1.00 93.19 78 GLU A N 1
ATOM 611 C CA . GLU A 1 78 ? 12.912 0.772 -13.827 1.00 93.19 78 GLU A CA 1
ATOM 612 C C . GLU A 1 78 ? 13.750 1.333 -14.973 1.00 93.19 78 GLU A C 1
ATOM 614 O O . GLU A 1 78 ? 13.826 0.743 -16.049 1.00 93.19 78 GLU A O 1
ATOM 619 N N . ILE A 1 79 ? 14.352 2.496 -14.758 1.00 90.88 79 ILE A N 1
ATOM 620 C CA . ILE A 1 79 ? 15.099 3.239 -15.767 1.00 90.88 79 ILE A CA 1
ATOM 621 C C . ILE A 1 79 ? 16.525 3.394 -15.275 1.00 90.88 79 ILE A C 1
ATOM 623 O O . ILE A 1 79 ? 16.795 4.070 -14.274 1.00 90.88 79 ILE A O 1
ATOM 627 N N . TRP A 1 80 ? 17.436 2.768 -16.008 1.00 86.81 80 TRP A N 1
ATOM 628 C CA . TRP A 1 80 ? 18.863 2.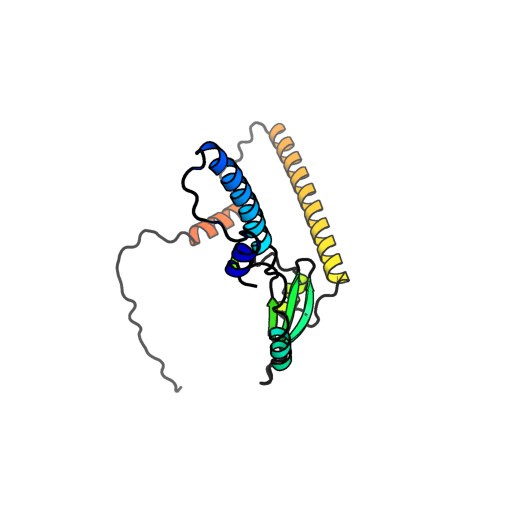871 -15.756 1.00 86.81 80 TRP A CA 1
ATOM 629 C C . TRP A 1 80 ? 19.374 4.197 -16.311 1.00 86.81 80 TRP A C 1
ATOM 631 O O . TRP A 1 80 ? 19.166 4.514 -17.479 1.00 86.81 80 TRP A O 1
ATOM 641 N N . ASN A 1 81 ? 20.030 4.993 -15.466 1.00 81.06 81 ASN A N 1
ATOM 642 C CA . ASN A 1 81 ? 20.639 6.240 -15.914 1.00 81.06 81 ASN A CA 1
ATOM 643 C C . ASN A 1 81 ? 22.015 5.941 -16.526 1.00 81.06 81 ASN A C 1
ATOM 645 O O . ASN A 1 81 ? 22.887 5.464 -15.798 1.00 81.06 81 ASN A O 1
ATOM 649 N N . PRO A 1 82 ? 22.262 6.283 -17.804 1.00 71.00 82 PRO A N 1
ATOM 650 C CA . PRO A 1 82 ? 23.568 6.071 -18.431 1.00 71.00 82 PRO A CA 1
ATOM 651 C C . PRO A 1 82 ? 24.666 6.964 -17.826 1.00 71.00 82 PRO A C 1
ATOM 653 O O . PRO A 1 82 ? 25.839 6.619 -17.879 1.00 71.00 82 PRO A O 1
ATOM 656 N N . HIS A 1 83 ? 24.296 8.079 -17.187 1.00 72.69 83 HIS A N 1
ATOM 657 C CA . HIS A 1 83 ? 25.224 9.042 -16.576 1.00 72.69 83 HIS A CA 1
ATOM 658 C C . HIS A 1 83 ? 25.664 8.691 -15.137 1.00 72.69 83 HIS A C 1
ATOM 660 O O . HIS A 1 83 ? 26.124 9.564 -14.407 1.00 72.69 83 HIS A O 1
ATOM 666 N N . GLY A 1 84 ? 25.511 7.436 -14.697 1.00 63.00 84 GLY A N 1
ATOM 667 C CA . GLY A 1 84 ? 26.189 6.944 -13.487 1.00 63.00 84 GLY A CA 1
ATOM 668 C C . GLY A 1 84 ? 25.563 7.319 -12.138 1.00 63.00 84 GLY A C 1
ATOM 669 O O . GLY A 1 84 ? 26.243 7.256 -11.115 1.00 63.00 84 GLY A O 1
ATOM 670 N N . LYS A 1 85 ? 24.271 7.679 -12.075 1.00 70.94 85 LYS A N 1
ATOM 671 C CA . LYS A 1 85 ? 23.585 7.744 -10.769 1.00 70.94 85 LYS A CA 1
ATOM 672 C C . LYS A 1 85 ? 23.522 6.342 -10.154 1.00 70.94 85 LYS A C 1
ATOM 674 O O . LYS A 1 85 ? 23.086 5.409 -10.818 1.00 70.94 85 LYS A O 1
ATOM 679 N N . PHE A 1 86 ? 23.895 6.231 -8.876 1.00 72.62 86 PHE A N 1
ATOM 680 C CA . PHE A 1 86 ? 23.984 4.956 -8.149 1.00 72.62 86 PHE A CA 1
ATOM 681 C C . PHE A 1 86 ? 22.653 4.185 -8.092 1.00 72.62 86 PHE A C 1
ATOM 683 O O . PHE A 1 86 ? 22.654 2.959 -8.099 1.00 72.62 86 PHE A O 1
ATOM 690 N N . ASN A 1 87 ? 21.517 4.894 -8.086 1.00 82.25 87 ASN A N 1
ATOM 691 C CA . ASN A 1 87 ? 20.192 4.279 -8.019 1.00 82.25 87 ASN A CA 1
ATOM 692 C C . ASN A 1 87 ? 19.411 4.463 -9.331 1.00 82.25 87 ASN A C 1
ATOM 694 O O . ASN A 1 87 ? 19.313 5.595 -9.827 1.00 82.25 87 ASN A O 1
ATOM 698 N N . PRO A 1 88 ? 18.796 3.392 -9.869 1.00 87.81 88 PRO A N 1
ATOM 699 C CA . PRO A 1 88 ? 17.925 3.497 -11.029 1.00 87.81 88 PRO A CA 1
ATOM 700 C C . PRO A 1 88 ? 16.654 4.275 -10.670 1.00 87.81 88 PRO A C 1
ATOM 702 O O . PRO A 1 88 ? 16.141 4.203 -9.548 1.00 87.81 88 PRO A O 1
ATOM 705 N N . ARG A 1 89 ? 16.128 5.041 -11.627 1.00 91.06 89 ARG A N 1
ATOM 706 C CA . ARG A 1 89 ? 14.865 5.772 -11.461 1.00 91.06 89 ARG A CA 1
ATOM 707 C C . ARG A 1 89 ? 13.707 4.781 -11.589 1.00 91.06 89 ARG A C 1
ATOM 709 O O . ARG A 1 89 ? 13.723 3.930 -12.470 1.00 91.06 89 ARG A O 1
ATOM 716 N N . ARG A 1 90 ? 12.693 4.902 -10.733 1.00 93.19 90 ARG A N 1
ATOM 717 C CA . ARG A 1 90 ? 11.507 4.030 -10.732 1.00 93.19 90 ARG A CA 1
ATOM 718 C C . ARG A 1 90 ? 10.276 4.840 -11.134 1.00 93.19 90 ARG A C 1
ATOM 720 O O . ARG A 1 90 ? 10.129 5.985 -10.708 1.00 93.19 90 ARG A O 1
ATOM 727 N N . GLU A 1 91 ? 9.448 4.287 -12.013 1.00 92.50 91 GLU A N 1
ATOM 728 C CA . GLU A 1 91 ? 8.252 4.923 -12.581 1.00 92.50 91 GLU A CA 1
ATOM 729 C C . GLU A 1 91 ? 7.054 3.980 -12.511 1.00 92.50 91 GLU A C 1
ATOM 731 O O . GLU A 1 91 ? 7.193 2.767 -12.654 1.00 92.50 91 GLU A O 1
ATOM 736 N N . ILE A 1 92 ? 5.868 4.562 -12.352 1.00 93.19 92 ILE A N 1
ATOM 737 C CA . ILE A 1 92 ? 4.583 3.886 -12.509 1.00 93.19 92 ILE A CA 1
ATOM 738 C C . ILE A 1 92 ? 3.870 4.478 -13.726 1.00 93.19 92 ILE A C 1
ATOM 740 O O . ILE A 1 92 ? 3.840 5.695 -13.913 1.00 93.19 92 ILE A O 1
ATOM 744 N N . ARG A 1 93 ? 3.311 3.612 -14.570 1.00 91.44 93 ARG A N 1
ATOM 745 C CA . ARG A 1 93 ? 2.341 3.988 -15.599 1.00 91.44 93 ARG A CA 1
ATOM 746 C C . ARG A 1 93 ? 0.982 3.476 -15.154 1.00 91.44 93 ARG A C 1
ATOM 748 O O . ARG A 1 93 ? 0.771 2.262 -15.106 1.00 91.44 93 ARG A O 1
ATOM 755 N N . TYR A 1 94 ? 0.100 4.408 -14.829 1.00 91.62 94 TYR A N 1
ATOM 756 C CA . TYR A 1 94 ? -1.261 4.106 -14.417 1.00 91.62 94 TYR A CA 1
ATOM 757 C C . TYR A 1 94 ? -2.083 3.570 -15.589 1.00 91.62 94 TYR A C 1
ATOM 759 O O . TYR A 1 94 ? -1.911 4.010 -16.728 1.00 91.62 94 TYR A O 1
ATOM 767 N N . ALA A 1 95 ? -2.965 2.610 -15.309 1.00 88.69 95 ALA A N 1
ATOM 768 C CA . ALA A 1 95 ? -3.928 2.127 -16.299 1.00 88.69 95 ALA A CA 1
ATOM 769 C C . ALA A 1 95 ? -5.045 3.151 -16.562 1.00 88.69 95 ALA A C 1
ATOM 771 O O . ALA A 1 95 ? -5.578 3.221 -17.671 1.00 88.69 95 ALA A O 1
ATOM 772 N N . LYS A 1 96 ? -5.388 3.936 -15.537 1.00 88.31 96 LYS A N 1
ATOM 773 C CA . LYS A 1 96 ? -6.416 4.980 -15.567 1.00 88.31 96 LYS A CA 1
ATOM 774 C C . LYS A 1 96 ? -5.819 6.350 -15.936 1.00 88.31 96 LYS A C 1
ATOM 776 O O . LYS A 1 96 ? -4.609 6.546 -15.782 1.00 88.31 96 LYS A O 1
ATOM 781 N N . PRO A 1 97 ? -6.639 7.301 -16.425 1.00 86.62 97 PRO A N 1
ATOM 782 C CA . PRO A 1 97 ? -6.222 8.691 -16.604 1.00 86.62 97 PRO A CA 1
ATOM 783 C C . PRO A 1 97 ? -5.726 9.300 -15.288 1.00 86.62 97 PRO A C 1
ATOM 785 O O . PRO A 1 97 ? -6.313 9.058 -14.242 1.00 86.62 97 PRO A O 1
ATOM 788 N N . LEU A 1 98 ? -4.669 10.117 -15.344 1.00 81.56 98 LEU A N 1
ATOM 789 C CA . LEU A 1 98 ? -4.028 10.708 -14.156 1.00 81.56 98 LEU A CA 1
ATOM 790 C C . LEU A 1 98 ? -4.961 11.590 -13.311 1.00 81.56 98 LEU A C 1
ATOM 792 O O . LEU A 1 98 ? -4.694 11.778 -12.131 1.00 81.56 98 LEU A O 1
ATOM 796 N N . GLU A 1 99 ? -6.021 12.130 -13.910 1.00 82.56 99 GLU A N 1
ATOM 797 C CA . GLU A 1 99 ? -7.023 12.969 -13.239 1.00 82.56 99 GLU A CA 1
ATOM 798 C C . GLU A 1 99 ? -7.823 12.192 -12.182 1.00 82.56 99 GLU A C 1
ATOM 800 O O . GLU A 1 99 ? -8.217 12.771 -11.175 1.00 82.56 99 GLU A O 1
ATOM 805 N N . ASP A 1 100 ? -7.983 10.879 -12.376 1.00 80.19 100 ASP A N 1
ATOM 806 C CA . ASP A 1 100 ? -8.760 9.997 -11.497 1.00 80.19 100 ASP A CA 1
ATOM 807 C C . ASP A 1 100 ? -7.876 9.191 -10.531 1.00 80.19 100 ASP A C 1
ATOM 809 O O . ASP A 1 100 ? -8.372 8.349 -9.785 1.00 80.19 100 ASP A O 1
ATOM 813 N N . VAL A 1 101 ? -6.555 9.388 -10.577 1.00 79.19 101 VAL A N 1
ATOM 814 C CA . VAL A 1 101 ? -5.607 8.584 -9.802 1.00 79.19 101 VAL A CA 1
ATOM 815 C C . VAL A 1 101 ? -5.397 9.205 -8.432 1.00 79.19 101 VAL A C 1
ATOM 817 O O . VAL A 1 101 ? -4.756 10.249 -8.281 1.00 79.19 101 VAL A O 1
ATOM 820 N N . GLU A 1 102 ? -5.847 8.499 -7.401 1.00 81.62 102 GLU A N 1
ATOM 821 C CA . GLU A 1 102 ? -5.521 8.850 -6.027 1.00 81.62 102 GLU A CA 1
ATOM 822 C C . GLU A 1 102 ? -4.163 8.271 -5.614 1.00 81.62 102 GLU A C 1
ATOM 824 O O . GLU A 1 102 ? -3.804 7.129 -5.906 1.00 81.62 102 GLU A O 1
ATOM 829 N N . PHE A 1 103 ? -3.396 9.033 -4.831 1.00 71.69 103 PHE A N 1
ATOM 830 C CA . PHE A 1 103 ? -2.087 8.584 -4.344 1.00 71.69 103 PHE A CA 1
ATOM 831 C C . PHE A 1 103 ? -2.159 7.328 -3.454 1.00 71.69 103 PHE A C 1
ATOM 833 O O . PHE A 1 103 ? -1.155 6.628 -3.277 1.00 71.69 103 PHE A O 1
ATOM 840 N N . HIS A 1 104 ? -3.327 7.057 -2.868 1.00 76.38 104 HIS A N 1
ATOM 841 C CA . HIS A 1 104 ? -3.584 5.897 -2.016 1.00 76.38 104 HIS A CA 1
ATOM 842 C C . HIS A 1 104 ? -3.993 4.643 -2.796 1.00 76.38 104 HIS A C 1
ATOM 844 O O . HIS A 1 104 ? -3.980 3.566 -2.210 1.00 76.38 104 HIS A O 1
ATOM 850 N N . GLU A 1 105 ? -4.277 4.765 -4.095 1.00 84.38 105 GLU A N 1
ATOM 851 C CA . GLU A 1 105 ? -4.701 3.648 -4.946 1.00 84.38 105 GLU A CA 1
ATOM 852 C C . GLU A 1 105 ? -3.544 2.692 -5.276 1.00 84.38 105 GLU A C 1
ATOM 854 O O . GLU A 1 105 ? -3.753 1.509 -5.518 1.00 84.38 105 GLU A O 1
ATOM 859 N N . VAL A 1 106 ? -2.294 3.168 -5.226 1.00 89.62 106 VAL A N 1
ATOM 860 C CA . VAL A 1 106 ? -1.131 2.301 -5.454 1.00 89.62 106 VAL A CA 1
ATOM 861 C C . VAL A 1 106 ? -0.959 1.329 -4.286 1.00 89.62 106 VAL A C 1
ATOM 863 O O . VAL A 1 106 ? -0.859 1.738 -3.125 1.00 89.62 106 VAL A O 1
ATOM 866 N N . ILE A 1 107 ? -0.817 0.046 -4.611 1.00 92.12 107 ILE A N 1
ATOM 867 C CA . ILE A 1 107 ? -0.525 -1.029 -3.659 1.00 92.12 107 ILE A CA 1
ATOM 868 C C . ILE A 1 107 ? 0.688 -0.652 -2.769 1.00 92.12 107 ILE A C 1
ATOM 870 O O . ILE A 1 107 ? 1.745 -0.274 -3.295 1.00 92.12 107 ILE A O 1
ATOM 874 N N . PRO A 1 108 ? 0.581 -0.727 -1.425 1.00 93.38 108 PRO A N 1
ATOM 875 C CA . PRO A 1 108 ? 1.624 -0.266 -0.501 1.00 93.38 108 PRO A CA 1
ATOM 876 C C . PRO A 1 108 ? 3.012 -0.862 -0.759 1.00 93.38 108 PRO A C 1
ATOM 878 O O . PRO A 1 108 ? 4.018 -0.154 -0.711 1.00 93.38 108 PRO A O 1
ATOM 881 N N . GLU A 1 109 ? 3.073 -2.146 -1.087 1.00 94.75 109 GLU A N 1
ATOM 882 C CA . GLU A 1 109 ? 4.293 -2.905 -1.339 1.00 94.75 109 GLU A CA 1
ATOM 883 C C . GLU A 1 109 ? 5.042 -2.344 -2.561 1.00 94.75 109 GLU A C 1
ATOM 885 O O . GLU A 1 109 ? 6.258 -2.120 -2.520 1.00 94.75 109 GLU A O 1
ATOM 890 N N . TRP A 1 110 ? 4.301 -1.993 -3.616 1.00 94.69 110 TRP A N 1
ATOM 891 C CA . TRP A 1 110 ? 4.836 -1.297 -4.784 1.00 94.69 110 TRP A CA 1
ATOM 892 C C . TRP A 1 110 ? 5.275 0.135 -4.458 1.00 94.69 110 TRP A C 1
ATOM 894 O O . TRP A 1 110 ? 6.297 0.594 -4.972 1.00 94.69 110 TRP A O 1
ATOM 904 N N . ARG A 1 111 ? 4.583 0.843 -3.554 1.00 93.75 111 ARG A N 1
ATOM 905 C CA . ARG A 1 111 ? 4.999 2.189 -3.105 1.00 93.75 111 ARG A CA 1
ATOM 906 C C . ARG A 1 111 ? 6.334 2.164 -2.368 1.00 93.75 111 ARG A C 1
ATOM 908 O O . ARG A 1 111 ? 7.148 3.065 -2.574 1.00 93.75 111 ARG A O 1
ATOM 915 N N . LEU A 1 112 ? 6.585 1.149 -1.540 1.00 94.94 112 LEU A N 1
ATOM 916 C CA . LEU A 1 112 ? 7.873 0.979 -0.855 1.00 94.94 112 LEU A CA 1
ATOM 917 C C . LEU A 1 112 ? 9.016 0.775 -1.852 1.00 94.94 112 LEU A C 1
ATOM 919 O O . LEU A 1 112 ? 10.103 1.334 -1.679 1.00 94.94 112 LEU A O 1
ATOM 923 N N . TRP A 1 113 ? 8.765 0.013 -2.917 1.00 94.94 113 TRP A N 1
ATOM 924 C CA . TRP A 1 113 ? 9.724 -0.146 -4.002 1.00 94.94 113 TRP A CA 1
ATOM 925 C C . TRP A 1 113 ? 9.920 1.161 -4.783 1.00 94.94 113 TRP A C 1
ATOM 927 O O . TRP A 1 113 ? 11.056 1.587 -4.975 1.00 94.94 113 TRP A O 1
ATOM 937 N N . LEU A 1 114 ? 8.856 1.872 -5.160 1.00 93.75 114 LEU A N 1
ATOM 938 C CA . LEU A 1 114 ? 8.960 3.160 -5.864 1.00 93.75 114 LEU A CA 1
ATOM 939 C C . LEU A 1 114 ? 9.751 4.219 -5.075 1.00 93.75 114 LEU A C 1
ATOM 941 O O . LEU A 1 114 ? 10.453 5.024 -5.680 1.00 93.75 114 LEU A O 1
ATOM 945 N N . ARG A 1 115 ? 9.670 4.198 -3.738 1.00 93.44 115 ARG A N 1
ATOM 946 C CA . ARG A 1 115 ? 10.398 5.101 -2.826 1.00 93.44 115 ARG A CA 1
ATOM 947 C C . ARG A 1 115 ? 11.828 4.655 -2.500 1.00 93.44 115 ARG A C 1
ATOM 949 O O . ARG A 1 115 ? 12.449 5.235 -1.616 1.00 93.44 115 ARG A O 1
ATOM 956 N N . HIS A 1 116 ? 12.327 3.601 -3.147 1.00 92.56 116 HIS A N 1
ATOM 957 C CA . HIS A 1 116 ? 13.648 3.010 -2.885 1.00 92.56 116 HIS A CA 1
ATOM 958 C C . HIS A 1 116 ? 13.856 2.495 -1.454 1.00 92.56 116 HIS A C 1
ATOM 960 O O . HIS A 1 116 ? 14.987 2.201 -1.077 1.00 92.56 116 HIS A O 1
ATOM 966 N N . ILE A 1 117 ? 12.782 2.311 -0.678 1.00 94.50 117 ILE A N 1
ATOM 967 C CA . ILE A 1 117 ? 12.850 1.679 0.648 1.00 94.50 117 ILE A CA 1
ATOM 968 C C . ILE A 1 117 ? 13.162 0.191 0.472 1.00 94.50 117 ILE A C 1
ATOM 970 O O . ILE A 1 117 ? 14.029 -0.362 1.147 1.00 94.50 117 ILE A O 1
ATOM 974 N N . LYS A 1 118 ? 12.496 -0.455 -0.492 1.00 93.44 118 LYS A N 1
ATOM 975 C CA . LYS A 1 118 ? 12.770 -1.843 -0.870 1.00 93.44 118 LYS A CA 1
ATOM 976 C C . LYS A 1 118 ? 13.684 -1.896 -2.093 1.00 93.44 118 LYS A C 1
ATOM 978 O O . LYS A 1 118 ? 13.423 -1.238 -3.101 1.00 93.44 118 LYS A O 1
ATOM 983 N N . LYS A 1 119 ? 14.754 -2.699 -2.030 1.00 91.81 119 LYS A N 1
ATOM 984 C CA . LYS A 1 119 ? 15.682 -2.881 -3.163 1.00 91.81 119 LYS A CA 1
ATOM 985 C C . LYS A 1 119 ? 15.033 -3.663 -4.304 1.00 91.81 119 LYS A C 1
ATOM 987 O O . LYS A 1 119 ? 15.069 -3.199 -5.440 1.00 91.81 119 LYS A O 1
ATOM 992 N N . PHE A 1 120 ? 14.411 -4.792 -3.979 1.00 93.44 120 PHE A N 1
ATOM 993 C CA . PHE A 1 120 ? 13.771 -5.698 -4.933 1.00 93.44 120 PHE A CA 1
ATOM 994 C C . PHE A 1 120 ? 12.287 -5.359 -5.121 1.00 93.44 120 PHE A C 1
ATOM 996 O O . PHE A 1 120 ? 11.668 -4.865 -4.171 1.00 93.44 120 PHE A O 1
ATOM 1003 N N . PRO A 1 121 ? 11.718 -5.587 -6.318 1.00 94.25 121 PRO A N 1
ATOM 1004 C CA . PRO A 1 121 ? 10.279 -5.467 -6.513 1.00 94.25 121 PRO A CA 1
ATOM 1005 C C . PRO A 1 121 ? 9.529 -6.442 -5.594 1.00 94.25 121 PRO A C 1
ATOM 1007 O O . PRO A 1 121 ? 10.104 -7.455 -5.186 1.00 94.25 121 PRO A O 1
ATOM 1010 N N . PRO A 1 122 ? 8.281 -6.125 -5.223 1.00 95.62 122 PRO A N 1
ATOM 1011 C CA . PRO A 1 122 ? 7.463 -7.039 -4.440 1.00 95.62 122 PRO A CA 1
ATOM 1012 C C . PRO A 1 122 ? 7.154 -8.315 -5.234 1.00 95.62 122 PRO A C 1
ATOM 1014 O O . PRO A 1 122 ? 7.019 -8.259 -6.458 1.00 95.62 122 PRO A O 1
ATOM 1017 N N . THR A 1 123 ? 7.052 -9.448 -4.540 1.00 95.50 123 THR A N 1
ATOM 1018 C CA . THR A 1 123 ? 6.568 -10.704 -5.136 1.00 95.50 123 THR A CA 1
ATOM 1019 C C . THR A 1 123 ? 5.055 -10.828 -4.984 1.00 95.50 123 THR A C 1
ATOM 1021 O O . THR A 1 123 ? 4.450 -10.164 -4.135 1.00 95.50 123 THR A O 1
ATOM 1024 N N . ASP A 1 124 ? 4.436 -11.686 -5.791 1.00 91.94 124 ASP A N 1
ATOM 1025 C CA . ASP A 1 124 ? 2.985 -11.881 -5.767 1.00 91.94 124 ASP A CA 1
ATOM 1026 C C . ASP A 1 124 ? 2.507 -12.398 -4.399 1.00 91.94 124 ASP A C 1
ATOM 1028 O O . ASP A 1 124 ? 1.498 -11.928 -3.872 1.00 91.94 124 ASP A O 1
ATOM 1032 N N . GLU A 1 125 ? 3.286 -13.268 -3.748 1.00 94.25 125 GLU A N 1
ATOM 1033 C CA . GLU A 1 125 ? 2.970 -13.794 -2.416 1.00 94.25 125 GLU A CA 1
ATOM 1034 C C . GLU A 1 125 ? 3.026 -12.709 -1.332 1.00 94.25 125 GLU A C 1
ATOM 1036 O O . GLU A 1 125 ? 2.272 -12.746 -0.357 1.00 94.25 125 GLU A O 1
ATOM 1041 N N . GLU A 1 126 ? 3.930 -11.733 -1.469 1.00 94.06 126 GLU A N 1
ATOM 1042 C CA . GLU A 1 126 ? 4.012 -10.603 -0.541 1.00 94.06 126 GLU A CA 1
ATOM 1043 C C . GLU A 1 126 ? 2.813 -9.671 -0.690 1.00 94.06 126 GLU A C 1
ATOM 1045 O O . GLU A 1 126 ? 2.280 -9.209 0.319 1.00 94.06 126 GLU A O 1
ATOM 1050 N N . ILE A 1 127 ? 2.384 -9.426 -1.930 1.00 94.06 127 ILE A N 1
ATOM 1051 C CA . ILE A 1 127 ? 1.202 -8.615 -2.230 1.00 94.06 127 ILE A CA 1
ATOM 1052 C C . ILE A 1 127 ? -0.044 -9.288 -1.642 1.00 94.06 127 ILE A C 1
ATOM 1054 O O . ILE A 1 127 ? -0.811 -8.642 -0.930 1.00 94.06 127 ILE A O 1
ATOM 1058 N N . GLU A 1 128 ? -0.210 -10.593 -1.863 1.00 94.50 128 GLU A N 1
ATOM 1059 C CA . GLU A 1 128 ? -1.332 -11.369 -1.322 1.00 94.50 128 GLU A CA 1
ATOM 1060 C C . GLU A 1 128 ? -1.357 -11.402 0.204 1.00 94.50 128 GLU A C 1
ATOM 1062 O O . GLU A 1 128 ? -2.418 -11.271 0.824 1.00 94.50 128 GLU A O 1
ATOM 1067 N N . ARG A 1 129 ? -0.189 -11.561 0.833 1.00 95.88 129 ARG A N 1
ATOM 1068 C CA . ARG A 1 129 ? -0.077 -11.514 2.291 1.00 95.88 129 ARG A CA 1
ATOM 1069 C C . ARG A 1 129 ? -0.492 -10.145 2.828 1.00 95.88 129 ARG A C 1
ATOM 1071 O O . ARG A 1 129 ? -1.313 -10.085 3.740 1.00 95.88 129 ARG A O 1
ATOM 1078 N N . GLY A 1 130 ? 0.016 -9.064 2.237 1.00 94.50 130 GLY A N 1
ATOM 1079 C CA . GLY A 1 130 ? -0.323 -7.705 2.658 1.00 94.50 130 GLY A CA 1
ATOM 1080 C C . GLY A 1 130 ? -1.804 -7.372 2.466 1.00 94.50 130 GLY A C 1
ATOM 1081 O O . GLY A 1 130 ? -2.412 -6.713 3.309 1.00 94.50 130 GLY A O 1
ATOM 1082 N N . GLU A 1 131 ? -2.430 -7.865 1.398 1.00 93.12 131 GLU A N 1
ATOM 1083 C CA . GLU A 1 131 ? -3.879 -7.747 1.205 1.00 93.12 131 GLU A CA 1
ATOM 1084 C C . GLU A 1 131 ? -4.675 -8.486 2.281 1.00 93.12 131 GLU A C 1
ATOM 1086 O O . GLU A 1 131 ? -5.638 -7.931 2.814 1.00 93.12 131 GLU A O 1
ATOM 1091 N N . ARG A 1 132 ? -4.266 -9.711 2.634 1.00 96.06 132 ARG A N 1
ATOM 1092 C CA . ARG A 1 132 ? -4.917 -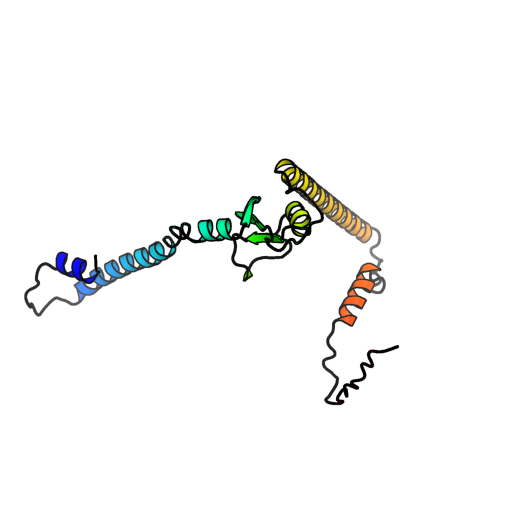10.494 3.692 1.00 96.06 132 ARG A CA 1
ATOM 1093 C C . ARG A 1 132 ? -4.841 -9.778 5.036 1.00 96.06 132 ARG A C 1
ATOM 1095 O O . ARG A 1 132 ? -5.861 -9.627 5.701 1.00 96.06 132 ARG A O 1
ATOM 1102 N N . GLU A 1 133 ? -3.664 -9.281 5.400 1.00 96.38 133 GLU A N 1
ATOM 1103 C CA . GLU A 1 133 ? -3.452 -8.527 6.640 1.00 96.38 133 GLU A CA 1
ATOM 1104 C C . GLU A 1 133 ? -4.312 -7.255 6.689 1.00 96.38 133 GLU A C 1
ATOM 1106 O O . GLU A 1 133 ? -4.939 -6.954 7.710 1.00 96.38 133 GLU A O 1
ATOM 1111 N N . ARG A 1 134 ? -4.413 -6.527 5.568 1.00 93.44 134 ARG A N 1
ATOM 1112 C CA . ARG A 1 134 ? -5.286 -5.348 5.443 1.00 93.44 134 ARG A CA 1
ATOM 1113 C C . ARG A 1 134 ? -6.763 -5.713 5.594 1.00 93.44 134 ARG A C 1
ATOM 1115 O O . ARG A 1 134 ? -7.486 -5.029 6.318 1.00 93.44 134 ARG A O 1
ATOM 1122 N N . ALA A 1 135 ? -7.206 -6.797 4.961 1.00 95.56 135 ALA A N 1
ATOM 1123 C CA . ALA A 1 135 ? -8.582 -7.276 5.066 1.00 95.56 135 ALA A CA 1
ATOM 1124 C C . ALA A 1 135 ? -8.932 -7.716 6.497 1.00 95.56 135 ALA A C 1
ATOM 1126 O O . ALA A 1 135 ? -10.001 -7.380 7.009 1.00 95.56 135 ALA A O 1
ATOM 1127 N N . GLU A 1 136 ? -8.021 -8.415 7.175 1.00 97.75 136 GLU A N 1
ATOM 1128 C CA . GLU A 1 136 ? -8.189 -8.809 8.575 1.00 97.75 136 GLU A CA 1
ATOM 1129 C C . GLU A 1 136 ? -8.231 -7.605 9.513 1.00 97.75 136 GLU A C 1
ATOM 1131 O O . GLU A 1 136 ? -9.069 -7.560 10.415 1.00 97.75 136 GLU A O 1
ATOM 1136 N N . THR A 1 137 ? -7.363 -6.618 9.288 1.00 96.06 137 THR A N 1
ATOM 1137 C CA . THR A 1 137 ? -7.343 -5.376 10.070 1.00 96.06 137 THR A CA 1
ATOM 1138 C C . THR A 1 137 ? -8.664 -4.633 9.929 1.00 96.06 137 THR A C 1
ATOM 1140 O O . THR A 1 137 ? -9.250 -4.234 10.931 1.00 96.06 137 THR A O 1
ATOM 1143 N N . LEU A 1 138 ? -9.185 -4.519 8.706 1.00 96.44 138 LEU A N 1
ATOM 1144 C CA . LEU A 1 138 ? -10.481 -3.894 8.456 1.00 96.44 138 LEU A CA 1
ATOM 1145 C C . LEU A 1 138 ? -11.629 -4.665 9.120 1.00 96.44 138 LEU A C 1
ATOM 1147 O O . LEU A 1 138 ? -12.548 -4.055 9.658 1.00 96.44 138 LEU A O 1
ATOM 1151 N N . ARG A 1 139 ? -11.579 -6.003 9.116 1.00 97.94 139 ARG A N 1
ATOM 1152 C CA . ARG A 1 139 ? -12.572 -6.833 9.810 1.00 97.94 139 ARG A CA 1
ATOM 1153 C C . ARG A 1 139 ? -12.558 -6.571 11.317 1.00 97.94 139 ARG A C 1
ATOM 1155 O O . ARG A 1 139 ? -13.617 -6.349 11.890 1.00 97.94 139 ARG A O 1
ATOM 1162 N N . LYS A 1 140 ? -11.372 -6.569 11.933 1.00 97.50 140 LYS A N 1
ATOM 1163 C CA . LYS A 1 140 ? -11.205 -6.287 13.367 1.00 97.50 140 LYS A CA 1
ATOM 1164 C C . LYS A 1 140 ? -11.647 -4.869 13.722 1.00 97.50 140 LYS A C 1
ATOM 1166 O O . LYS A 1 140 ? -12.322 -4.690 14.722 1.00 97.50 140 LYS A O 1
ATOM 1171 N N . ALA A 1 141 ? -11.309 -3.882 12.891 1.00 97.06 141 ALA A N 1
ATOM 1172 C CA . ALA A 1 141 ? -11.733 -2.500 13.095 1.00 97.06 141 ALA A CA 1
ATOM 1173 C C . ALA A 1 141 ? -13.264 -2.385 13.141 1.00 97.06 141 ALA A C 1
ATOM 1175 O O . ALA A 1 141 ? -13.798 -1.807 14.078 1.00 97.06 141 ALA A O 1
ATOM 1176 N N . ARG A 1 142 ? -13.972 -3.035 12.207 1.00 97.12 142 ARG A N 1
ATOM 1177 C CA . ARG A 1 142 ? -15.445 -3.063 12.200 1.00 97.12 142 ARG A CA 1
ATOM 1178 C C . ARG A 1 142 ? -16.044 -3.743 13.431 1.00 97.12 142 ARG A C 1
ATOM 1180 O O . ARG A 1 142 ? -17.094 -3.329 13.902 1.00 97.12 142 ARG A O 1
ATOM 1187 N N . GLU A 1 143 ? -15.415 -4.811 13.915 1.00 96.94 143 GLU A N 1
ATOM 1188 C CA . GLU A 1 143 ? -15.863 -5.517 15.120 1.00 96.94 143 GLU A CA 1
ATOM 1189 C C . GLU A 1 143 ? -15.717 -4.638 16.366 1.00 96.94 143 GLU A C 1
ATOM 1191 O O . GLU A 1 143 ? -16.652 -4.541 17.156 1.00 96.94 143 GLU A O 1
ATOM 1196 N N . ILE A 1 144 ? -14.583 -3.945 16.491 1.00 96.62 144 ILE A N 1
ATOM 1197 C CA . ILE A 1 144 ? -14.335 -2.988 17.574 1.00 96.62 144 ILE A CA 1
ATOM 1198 C C . ILE A 1 144 ? -15.339 -1.836 17.503 1.00 96.62 144 ILE A C 1
ATOM 1200 O O . ILE A 1 144 ? -15.985 -1.549 18.499 1.00 96.62 144 ILE A O 1
ATOM 1204 N N . GLU A 1 145 ? -15.546 -1.239 16.326 1.00 95.56 145 GLU A N 1
ATOM 1205 C CA . GLU A 1 145 ? -16.524 -0.158 16.137 1.00 95.56 145 GLU A CA 1
ATOM 1206 C C . GLU A 1 145 ? -17.951 -0.585 16.521 1.00 95.56 145 GLU A C 1
ATOM 1208 O O . GLU A 1 145 ? -18.701 0.196 17.106 1.00 95.56 145 GLU A O 1
ATOM 1213 N N . ALA A 1 146 ? -18.337 -1.829 16.218 1.00 96.69 146 ALA A N 1
ATOM 1214 C CA . ALA A 1 146 ? -19.646 -2.362 16.582 1.00 96.69 146 ALA A CA 1
ATOM 1215 C C . ALA A 1 146 ? -19.785 -2.595 18.095 1.00 96.69 146 ALA A C 1
ATOM 1217 O O . ALA A 1 146 ? -20.834 -2.291 18.668 1.00 96.69 146 ALA A O 1
ATOM 1218 N N . GLU A 1 147 ? -18.745 -3.123 18.742 1.00 95.81 147 GLU A N 1
ATOM 1219 C CA . GLU A 1 147 ? -18.741 -3.325 20.191 1.00 95.81 147 GLU A CA 1
ATOM 1220 C C . GLU A 1 147 ? -18.710 -1.992 20.940 1.00 95.81 147 GLU A C 1
ATOM 1222 O O . GLU A 1 147 ? -19.480 -1.812 21.882 1.00 95.81 147 GLU A O 1
ATOM 1227 N N . ASP A 1 148 ? -17.915 -1.030 20.475 1.00 93.38 148 ASP A N 1
ATOM 1228 C CA . ASP A 1 148 ? -17.873 0.323 21.022 1.00 93.38 148 ASP A CA 1
ATOM 1229 C C . ASP A 1 148 ? -19.254 0.984 20.918 1.00 93.38 148 ASP A C 1
ATOM 1231 O O . ASP A 1 148 ? -19.775 1.476 21.915 1.00 93.38 148 ASP A O 1
ATOM 1235 N N . ALA A 1 149 ? -19.924 0.895 19.763 1.00 94.44 149 ALA A N 1
ATOM 1236 C CA . ALA A 1 149 ? -21.285 1.413 19.599 1.00 94.44 149 ALA A CA 1
ATOM 1237 C C . ALA A 1 149 ? -22.309 0.723 20.526 1.00 94.44 149 ALA A C 1
ATOM 1239 O O . ALA A 1 149 ? -23.229 1.365 21.050 1.00 94.44 149 ALA A O 1
ATOM 1240 N N . ARG A 1 150 ? -22.160 -0.590 20.755 1.00 95.06 150 ARG A N 1
ATOM 1241 C CA . ARG A 1 150 ? -23.008 -1.355 21.681 1.00 95.06 150 ARG A CA 1
ATOM 1242 C C . ARG A 1 150 ? -22.787 -0.914 23.126 1.00 95.06 150 ARG A C 1
ATOM 1244 O O . ARG A 1 150 ? -23.758 -0.725 23.860 1.00 95.06 150 ARG A O 1
ATOM 1251 N N . LEU A 1 151 ? -21.530 -0.765 23.535 1.00 92.88 151 LEU A N 1
ATOM 1252 C CA . LEU A 1 151 ? -21.152 -0.316 24.871 1.00 92.88 151 LEU A CA 1
ATOM 1253 C C . LEU A 1 151 ? -21.608 1.120 25.123 1.00 92.88 151 LEU A C 1
ATOM 1255 O O . LEU A 1 151 ? -22.179 1.369 26.180 1.00 92.88 151 LEU A O 1
ATOM 1259 N N . GLU A 1 152 ? -21.443 2.017 24.149 1.00 88.38 152 GLU A N 1
ATOM 1260 C CA . GLU A 1 152 ? -21.945 3.396 24.197 1.00 88.38 152 GLU A CA 1
ATOM 1261 C C . GLU A 1 152 ? -23.462 3.404 24.448 1.00 88.38 152 GLU A C 1
ATOM 1263 O O . GLU A 1 152 ? -23.948 4.046 25.377 1.00 88.38 152 GLU A O 1
ATOM 1268 N N . SER A 1 153 ? -24.212 2.581 23.706 1.00 91.06 153 SER A N 1
ATOM 1269 C CA . SER A 1 153 ? -25.669 2.457 23.864 1.00 91.06 153 SER A CA 1
ATOM 1270 C C . SER A 1 153 ? -26.074 1.942 25.253 1.00 91.06 153 SER A C 1
ATOM 1272 O O . SER A 1 153 ? -27.020 2.440 25.862 1.00 91.06 153 SER A O 1
ATOM 1274 N N . LEU A 1 154 ? -25.367 0.937 25.783 1.00 92.88 154 LEU A N 1
ATOM 1275 C CA . LEU A 1 154 ? -25.611 0.414 27.134 1.00 92.88 154 LEU A CA 1
ATOM 1276 C C . LEU A 1 154 ? -25.266 1.434 28.216 1.00 92.88 154 LEU A C 1
ATOM 1278 O O . LEU A 1 154 ? -25.924 1.504 29.256 1.00 92.88 154 LEU A O 1
ATOM 1282 N N . TRP A 1 155 ? -24.204 2.192 27.985 1.00 87.44 155 TRP A N 1
ATOM 1283 C CA . TRP A 1 155 ? -23.724 3.196 28.906 1.00 87.44 155 TRP A CA 1
ATOM 1284 C C . TRP A 1 155 ? -24.696 4.376 29.008 1.00 87.44 155 TRP A C 1
ATOM 1286 O O . TRP A 1 155 ? -24.976 4.819 30.124 1.00 87.44 155 TRP A O 1
ATOM 1296 N N . GLU A 1 156 ? -25.286 4.788 27.884 1.00 88.56 156 GLU A N 1
ATOM 1297 C CA . GLU A 1 156 ? -26.356 5.790 27.815 1.00 88.56 156 GLU A CA 1
ATOM 1298 C C . GLU A 1 156 ? -27.599 5.335 28.599 1.00 88.56 156 GLU A C 1
ATOM 1300 O O . GLU A 1 156 ? -28.107 6.057 29.455 1.00 88.56 156 GLU A O 1
ATOM 1305 N N . LEU A 1 157 ? -28.047 4.086 28.397 1.00 91.19 157 LEU A N 1
ATOM 1306 C CA . LEU A 1 157 ? -29.188 3.518 29.133 1.00 91.19 157 LEU A CA 1
ATOM 1307 C C . LEU A 1 157 ? -28.947 3.459 30.647 1.00 91.19 157 LEU A C 1
ATOM 1309 O O . LEU A 1 157 ? -29.877 3.630 31.435 1.00 91.19 157 LEU A O 1
ATOM 1313 N N . ARG A 1 158 ? -27.705 3.188 31.063 1.00 93.44 158 ARG A N 1
ATOM 1314 C CA . ARG A 1 158 ? -27.323 3.138 32.479 1.00 93.44 158 ARG A CA 1
ATOM 1315 C C . ARG A 1 158 ? -27.259 4.529 33.114 1.00 93.44 158 ARG A C 1
ATOM 1317 O O . ARG A 1 158 ? -27.466 4.631 34.322 1.00 93.44 158 ARG A O 1
ATOM 1324 N N . ASN A 1 159 ? -26.950 5.570 32.342 1.00 91.56 159 ASN A N 1
ATOM 1325 C CA . ASN A 1 159 ? -26.724 6.925 32.845 1.00 91.56 159 ASN A CA 1
ATOM 1326 C C . ASN A 1 159 ? -27.609 7.952 32.110 1.00 91.56 159 ASN A C 1
ATOM 1328 O O . ASN A 1 159 ? -27.077 8.825 31.430 1.00 91.56 159 ASN A O 1
ATOM 1332 N N . PRO A 1 160 ? -28.944 7.907 32.272 1.00 84.50 160 PRO A N 1
ATOM 1333 C CA . PR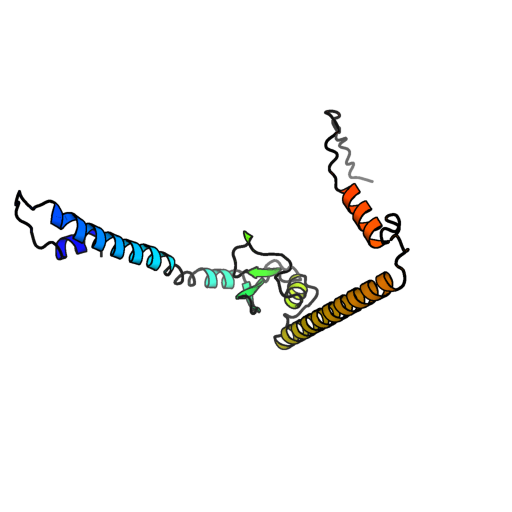O A 1 160 ? -29.858 8.792 31.541 1.00 84.50 160 PRO A CA 1
ATOM 1334 C C . PRO A 1 160 ? -29.673 10.282 31.874 1.00 84.50 160 PRO A C 1
ATOM 1336 O O . PRO A 1 160 ? -29.972 11.143 31.052 1.00 84.50 160 PRO A O 1
ATOM 1339 N N . ASP A 1 161 ? -29.149 10.595 33.064 1.00 85.75 161 ASP A N 1
ATOM 1340 C CA . ASP A 1 161 ? -28.846 11.969 33.483 1.00 85.75 161 ASP A CA 1
ATOM 1341 C C . ASP A 1 161 ? -27.448 12.433 33.043 1.00 85.75 161 ASP A C 1
ATOM 1343 O O . ASP A 1 161 ? -27.049 13.574 33.307 1.00 85.75 161 ASP A O 1
ATOM 1347 N N . TYR A 1 162 ? -26.668 11.566 32.386 1.00 78.75 162 TYR A N 1
ATOM 1348 C CA . TYR A 1 162 ? -25.388 11.973 31.835 1.00 78.75 162 TYR A CA 1
ATOM 1349 C C . TYR A 1 162 ? -25.615 12.861 30.617 1.00 78.75 162 TYR A C 1
ATOM 1351 O O . TYR A 1 162 ? -25.852 12.414 29.505 1.00 78.75 162 TYR A O 1
ATOM 1359 N N . GLN A 1 163 ? -25.486 14.163 30.828 1.00 66.38 163 GLN A N 1
ATOM 1360 C CA . GLN A 1 163 ? -25.256 15.102 29.744 1.00 66.38 163 GLN A CA 1
ATOM 1361 C C . GLN A 1 163 ? -23.783 14.946 29.335 1.00 66.38 163 GLN A C 1
ATOM 1363 O O . GLN A 1 163 ? -22.917 15.319 30.142 1.00 66.38 163 GLN A O 1
ATOM 1368 N N . PRO A 1 164 ? -23.448 14.421 28.136 1.00 63.88 164 PRO A N 1
ATOM 1369 C CA . PRO A 1 164 ? -22.078 14.469 27.650 1.00 63.88 164 PRO A CA 1
ATOM 1370 C C . PRO A 1 164 ? -21.656 15.922 27.679 1.00 63.88 164 PRO A C 1
ATOM 1372 O O . PRO A 1 164 ? -22.209 16.767 26.972 1.00 63.88 164 PRO A O 1
ATOM 1375 N N . SER A 1 165 ? -20.722 16.244 28.574 1.00 57.31 165 SER A N 1
ATOM 1376 C CA . SER A 1 165 ? -20.239 17.604 28.657 1.00 57.31 165 SER A CA 1
ATOM 1377 C C . SER A 1 165 ? -19.573 17.890 27.320 1.00 57.31 165 SER A C 1
ATOM 1379 O O . SER A 1 165 ? -18.472 17.422 27.039 1.00 57.31 165 SER A O 1
ATOM 1381 N N . SER A 1 166 ? -20.243 18.689 26.492 1.00 55.22 166 SER A N 1
ATOM 1382 C CA . SER A 1 166 ? -19.784 19.173 25.183 1.00 55.22 166 SER A CA 1
ATOM 1383 C C . SER A 1 166 ? -18.403 19.858 25.236 1.00 55.22 166 SER A C 1
ATOM 1385 O O . SER A 1 166 ? -17.809 20.188 24.213 1.00 55.22 166 SER A O 1
ATOM 1387 N N . SER A 1 167 ? -17.862 20.040 26.444 1.00 49.84 167 SER A N 1
ATOM 1388 C CA . SER A 1 167 ? -16.547 20.580 26.778 1.00 49.84 167 SER A CA 1
ATOM 1389 C C . SER A 1 167 ? -15.405 19.540 26.807 1.00 49.84 167 SER A C 1
ATOM 1391 O O . SER A 1 167 ? -14.226 19.900 26.681 1.00 49.84 167 SER A O 1
ATOM 1393 N N . ARG A 1 168 ? -15.698 18.234 26.896 1.00 53.34 168 ARG A N 1
ATOM 1394 C CA . ARG A 1 168 ? -14.684 17.176 26.736 1.00 53.34 168 ARG A CA 1
ATOM 1395 C C . ARG A 1 168 ? -14.556 16.763 25.271 1.00 53.34 168 ARG A C 1
ATOM 1397 O O . ARG A 1 168 ? -14.718 15.603 24.927 1.00 53.34 168 ARG A O 1
ATOM 1404 N N . LYS A 1 169 ? -14.191 17.722 24.411 1.00 58.84 169 LYS A N 1
ATOM 1405 C CA . LYS A 1 169 ? -13.550 17.390 23.129 1.00 58.84 169 LYS A CA 1
ATOM 1406 C C . LYS A 1 169 ? -12.430 16.395 23.427 1.00 58.84 169 LYS A C 1
ATOM 1408 O O . LYS A 1 169 ? -11.606 16.687 24.306 1.00 58.84 169 LYS A O 1
ATOM 1413 N N . SER A 1 170 ? -12.423 15.243 22.754 1.00 67.69 170 SER A N 1
ATOM 1414 C CA . SER A 1 170 ? -11.350 14.267 22.924 1.00 67.69 170 SER A CA 1
ATOM 1415 C C . SER A 1 170 ? -10.003 14.965 22.688 1.00 67.69 170 SER A C 1
ATOM 1417 O O . SER A 1 170 ? -9.928 15.986 21.994 1.00 67.69 170 SER A O 1
ATOM 1419 N N . GLY A 1 171 ? -8.913 14.471 23.284 1.00 71.38 171 GLY A N 1
ATOM 1420 C CA . GLY A 1 171 ? -7.586 15.058 23.037 1.00 71.38 171 GLY A CA 1
ATOM 1421 C C . GLY A 1 171 ? -7.268 15.144 21.536 1.00 71.38 171 GLY A C 1
ATOM 1422 O O . GLY A 1 171 ? -6.639 16.100 21.086 1.00 71.38 171 GLY A O 1
ATOM 1423 N N . LEU A 1 172 ? -7.804 14.192 20.767 1.00 68.50 172 LEU A N 1
ATOM 1424 C CA . LEU A 1 172 ? -7.734 14.131 19.316 1.00 68.50 172 LEU A CA 1
ATOM 1425 C C . LEU A 1 172 ? -8.597 15.211 18.639 1.00 68.50 172 LEU A C 1
ATOM 1427 O O . LEU A 1 172 ? -8.097 15.901 17.758 1.00 68.50 172 LEU A O 1
ATOM 1431 N N . ASP A 1 173 ? -9.823 15.459 19.102 1.00 72.69 173 ASP A N 1
ATOM 1432 C CA . ASP A 1 173 ? -10.668 16.553 18.594 1.00 72.69 173 ASP A CA 1
ATOM 1433 C C . ASP A 1 173 ? -10.064 17.928 18.871 1.00 72.69 173 ASP A C 1
ATOM 1435 O O . ASP A 1 173 ? -10.103 18.805 18.012 1.00 72.69 173 ASP A O 1
ATOM 1439 N N . ARG A 1 174 ? -9.450 18.137 20.046 1.00 75.94 174 ARG A N 1
ATOM 1440 C CA . ARG A 1 174 ? -8.722 19.388 20.330 1.00 75.94 174 ARG A CA 1
ATOM 1441 C C . ARG A 1 174 ? -7.528 19.569 19.397 1.00 75.94 174 ARG A C 1
ATOM 1443 O O . ARG A 1 174 ? -7.276 20.688 18.956 1.00 75.94 174 ARG A O 1
ATOM 1450 N N . LEU A 1 175 ? -6.806 18.490 19.091 1.00 73.25 175 LEU A N 1
ATOM 1451 C CA . LEU A 1 175 ? -5.697 18.513 18.135 1.00 73.25 175 LEU A CA 1
ATOM 1452 C C . LEU A 1 175 ? -6.178 18.798 16.706 1.00 73.25 175 LEU A C 1
ATOM 1454 O O . LEU A 1 175 ? -5.572 19.621 16.019 1.00 73.25 175 LEU A O 1
ATOM 1458 N N . LEU A 1 176 ? -7.277 18.174 16.274 1.00 77.25 176 LEU A N 1
ATOM 1459 C CA . LEU A 1 176 ? -7.886 18.398 14.961 1.00 77.25 176 LEU A CA 1
ATOM 1460 C C . LEU A 1 176 ? -8.420 19.826 14.817 1.00 77.25 176 LEU A C 1
ATOM 1462 O O . LEU A 1 176 ? -8.161 20.475 13.805 1.00 77.25 176 LEU A O 1
ATOM 1466 N N . GLU A 1 177 ? -9.097 20.348 15.839 1.00 76.94 177 GLU A N 1
ATOM 1467 C CA . GLU A 1 177 ? -9.569 21.734 15.881 1.00 76.94 177 GLU A CA 1
ATOM 1468 C C . GLU A 1 177 ? -8.394 22.714 15.784 1.00 76.94 177 GLU A C 1
ATOM 1470 O O . GLU A 1 177 ? -8.406 23.630 14.966 1.00 76.94 177 GLU A O 1
ATOM 1475 N N . HIS A 1 178 ? -7.330 22.479 16.556 1.00 75.81 178 HIS A N 1
ATOM 1476 C CA . HIS A 1 178 ? -6.134 23.316 16.535 1.00 75.81 178 HIS A CA 1
ATOM 1477 C C . HIS A 1 178 ? -5.421 23.293 15.169 1.00 75.81 178 HIS A C 1
ATOM 1479 O O . HIS A 1 178 ? -4.969 24.336 14.690 1.00 75.81 178 HIS A O 1
ATOM 1485 N N . HIS A 1 179 ? -5.361 22.139 14.493 1.00 71.44 179 HIS A N 1
ATOM 1486 C CA . HIS A 1 179 ? -4.863 22.059 13.115 1.00 71.44 179 HIS A CA 1
ATOM 1487 C C . HIS A 1 179 ? -5.773 22.789 12.120 1.00 71.44 179 HIS A C 1
ATOM 1489 O O . HIS A 1 179 ? -5.275 23.496 11.243 1.00 71.44 179 HIS A O 1
ATOM 1495 N N . ARG A 1 180 ? -7.097 22.675 12.270 1.00 73.62 180 ARG A N 1
ATOM 1496 C CA . ARG A 1 180 ? -8.078 23.346 11.408 1.00 73.62 180 ARG A CA 1
ATOM 1497 C C . ARG A 1 180 ? -8.027 24.870 11.558 1.00 73.62 180 ARG A C 1
ATOM 1499 O O . ARG A 1 180 ? -8.085 25.572 10.552 1.00 73.62 180 ARG A O 1
ATOM 1506 N N . SER A 1 181 ? -7.832 25.381 12.775 1.00 73.19 181 SER A N 1
ATOM 1507 C CA . SER A 1 181 ? -7.656 26.816 13.041 1.00 73.19 181 SER A CA 1
ATOM 1508 C C . SER A 1 181 ? -6.357 27.387 12.467 1.00 73.19 181 SER A C 1
ATOM 1510 O O . S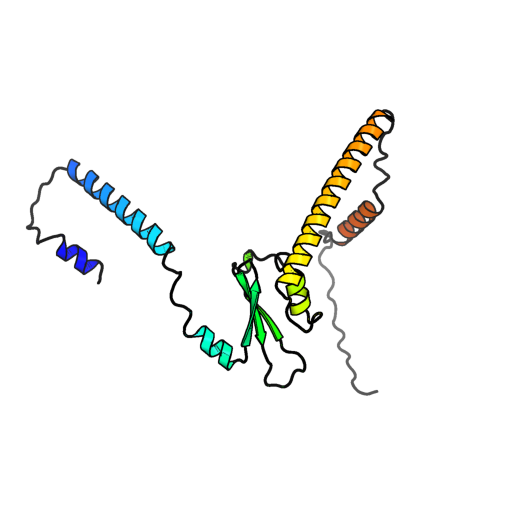ER A 1 181 ? -6.343 28.548 12.073 1.00 73.19 181 SER A O 1
ATOM 1512 N N . ARG A 1 182 ? -5.276 26.598 12.352 1.00 64.81 182 ARG A N 1
ATOM 1513 C CA . ARG A 1 182 ? -4.027 27.049 11.701 1.00 64.81 182 ARG A CA 1
ATOM 1514 C C . ARG A 1 182 ? -4.138 27.203 10.183 1.00 64.81 182 ARG A C 1
ATOM 1516 O O . ARG A 1 182 ? -3.329 27.914 9.597 1.00 64.81 182 ARG A O 1
ATOM 1523 N N . HIS A 1 183 ? -5.101 26.533 9.552 1.00 57.41 183 HIS A N 1
ATOM 1524 C CA . HIS A 1 183 ? -5.263 26.509 8.096 1.00 57.41 183 HIS A CA 1
ATOM 1525 C C . HIS A 1 183 ? -6.468 27.303 7.587 1.00 57.41 183 HIS A C 1
ATOM 1527 O O . HIS A 1 183 ? -6.794 27.201 6.406 1.00 57.41 183 HIS A O 1
ATOM 1533 N N . GLN A 1 184 ? -7.111 28.128 8.419 1.00 52.75 184 GLN A N 1
ATOM 1534 C CA . GLN A 1 184 ? -7.976 29.172 7.876 1.00 52.75 184 GLN A CA 1
ATOM 1535 C C . GLN A 1 184 ? -7.087 30.284 7.298 1.00 52.75 184 GLN A C 1
ATOM 1537 O O . GLN A 1 184 ? -6.370 30.934 8.061 1.00 52.75 184 GLN A O 1
ATOM 1542 N N . PRO A 1 185 ? -7.081 30.524 5.971 1.00 54.00 185 PRO A N 1
ATOM 1543 C CA . PRO A 1 185 ? -6.484 31.739 5.448 1.00 54.00 185 PRO A CA 1
ATOM 1544 C C . PRO A 1 185 ? -7.292 32.908 6.011 1.00 54.00 185 PRO A C 1
ATOM 1546 O O . PRO A 1 185 ? -8.495 33.010 5.773 1.00 54.00 185 PRO A O 1
ATOM 1549 N N . ASN A 1 186 ? -6.639 33.768 6.790 1.00 56.75 186 ASN A N 1
ATOM 1550 C CA . ASN A 1 186 ? -7.223 35.014 7.264 1.00 56.75 186 ASN A CA 1
ATOM 1551 C C . ASN A 1 186 ? -7.752 35.801 6.055 1.00 56.75 186 ASN A C 1
ATOM 1553 O O . ASN A 1 186 ? -6.986 36.445 5.343 1.00 56.75 186 ASN A O 1
ATOM 1557 N N . ALA A 1 187 ? -9.066 35.785 5.835 1.00 53.62 187 ALA A N 1
ATOM 1558 C CA . ALA A 1 187 ? -9.751 36.599 4.830 1.00 53.62 187 ALA A CA 1
ATOM 1559 C C . ALA A 1 187 ? -9.879 38.076 5.267 1.00 53.62 187 ALA A C 1
ATOM 1561 O O . ALA A 1 187 ? -10.795 38.781 4.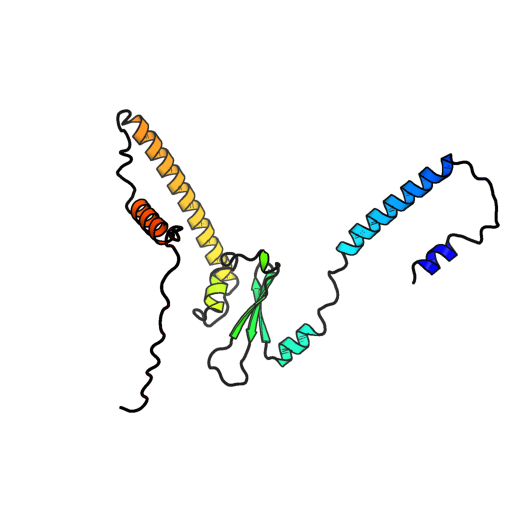853 1.00 53.62 187 ALA A O 1
ATOM 1562 N N . ALA A 1 188 ? -8.975 38.552 6.128 1.00 55.16 188 ALA A N 1
ATOM 1563 C CA . ALA A 1 188 ? -9.001 39.898 6.681 1.00 55.16 188 ALA A CA 1
ATOM 1564 C C . ALA A 1 188 ? -7.588 40.378 7.050 1.00 55.16 188 ALA A C 1
ATOM 1566 O O . ALA A 1 188 ? -7.242 40.528 8.218 1.00 55.16 188 ALA A O 1
ATOM 1567 N N . SER A 1 189 ? -6.761 40.664 6.048 1.00 51.00 189 SER A N 1
ATOM 1568 C CA . SER A 1 189 ? -5.689 41.650 6.205 1.00 51.00 189 SER A CA 1
ATOM 1569 C C . SER A 1 189 ? -5.549 42.431 4.907 1.00 51.00 189 SER A C 1
ATOM 1571 O O . SER A 1 189 ? -5.247 41.864 3.860 1.00 51.00 189 SER A O 1
ATOM 1573 N N . GLY A 1 190 ? -5.860 43.725 4.999 1.00 48.78 190 GLY A N 1
ATOM 1574 C CA . GLY A 1 190 ? -5.839 44.694 3.910 1.00 48.78 190 GLY A CA 1
ATOM 1575 C C . GLY A 1 190 ? -4.458 44.910 3.276 1.00 48.78 190 GLY A C 1
ATOM 1576 O O . GLY A 1 190 ? -3.473 44.268 3.645 1.00 48.78 190 GLY A O 1
ATOM 1577 N N . PRO A 1 191 ? -4.369 45.823 2.297 1.00 55.84 191 PRO A N 1
ATOM 1578 C CA . PRO A 1 191 ? -3.172 45.999 1.494 1.00 55.84 191 PRO A CA 1
ATOM 1579 C C . PRO A 1 191 ? -2.105 46.759 2.286 1.00 55.84 191 PRO A C 1
ATOM 1581 O O . PRO A 1 191 ? -2.316 47.900 2.690 1.00 55.84 191 PRO A O 1
ATOM 1584 N N . GLY A 1 192 ? -0.928 46.159 2.466 1.00 51.88 192 GLY A N 1
ATOM 1585 C CA . GLY A 1 192 ? 0.257 46.920 2.859 1.00 51.88 192 GLY A CA 1
ATOM 1586 C C . GLY A 1 192 ? 1.305 46.137 3.633 1.00 51.88 192 GLY A C 1
ATOM 1587 O O . GLY A 1 192 ? 1.207 45.996 4.846 1.00 51.88 192 GLY A O 1
ATOM 1588 N N . LYS A 1 193 ? 2.386 45.759 2.951 1.00 48.22 193 LYS A N 1
ATOM 1589 C CA . LYS A 1 193 ? 3.700 46.430 3.034 1.00 48.22 193 LYS A CA 1
ATOM 1590 C C . LYS A 1 193 ? 4.737 45.544 2.345 1.00 48.22 193 LYS A C 1
ATOM 1592 O O . LYS A 1 193 ? 4.869 44.365 2.652 1.00 48.22 193 LYS A O 1
ATOM 1597 N N . GLY A 1 194 ? 5.430 46.136 1.375 1.00 48.88 194 GLY A N 1
ATOM 1598 C CA . GLY A 1 194 ? 6.457 45.477 0.581 1.00 48.88 194 GLY A CA 1
ATOM 1599 C C . GLY A 1 194 ? 7.597 44.957 1.447 1.00 48.88 194 GLY A C 1
ATOM 1600 O O . GLY A 1 194 ? 8.152 45.682 2.273 1.00 48.88 194 GLY A O 1
ATOM 1601 N N . VAL A 1 195 ? 7.954 43.699 1.219 1.00 48.00 195 VAL A N 1
ATOM 1602 C CA . VAL A 1 195 ? 9.207 43.125 1.690 1.00 48.00 195 VAL A CA 1
ATOM 1603 C C . VAL A 1 195 ? 10.293 43.630 0.742 1.00 48.00 195 VAL A C 1
ATOM 1605 O O . VAL A 1 195 ? 10.321 43.265 -0.432 1.00 48.00 195 VAL A O 1
ATOM 1608 N N . ARG A 1 196 ? 11.150 44.532 1.233 1.00 46.28 196 ARG A N 1
ATOM 1609 C CA . ARG A 1 196 ? 12.430 44.837 0.585 1.00 46.28 196 ARG A CA 1
ATOM 1610 C C . ARG A 1 196 ? 13.316 43.606 0.736 1.00 46.28 196 ARG A C 1
ATOM 1612 O O . ARG A 1 196 ? 13.622 43.216 1.859 1.00 46.28 196 ARG A O 1
ATOM 1619 N N . TYR A 1 197 ? 13.724 43.021 -0.383 1.00 40.25 197 TYR A N 1
ATOM 1620 C CA . TYR A 1 197 ? 14.862 42.115 -0.410 1.00 40.25 197 TYR A CA 1
ATOM 1621 C C . TYR A 1 197 ? 16.110 42.939 -0.091 1.00 40.25 197 TYR A C 1
ATOM 1623 O O . TYR A 1 197 ? 16.401 43.906 -0.793 1.00 40.25 197 TYR A O 1
ATOM 1631 N N . VAL A 1 198 ? 16.795 42.595 0.997 1.00 51.03 198 VAL A N 1
ATOM 1632 C CA . VAL A 1 198 ? 18.178 43.018 1.209 1.00 51.03 198 VAL A CA 1
ATOM 1633 C C . VAL A 1 198 ? 19.024 41.877 0.670 1.00 51.03 198 VAL A C 1
ATOM 1635 O O . VAL A 1 198 ? 18.994 40.760 1.182 1.00 51.03 198 VAL A O 1
ATOM 1638 N N . GLU A 1 199 ? 19.644 42.155 -0.463 1.00 54.94 199 GLU A N 1
ATOM 1639 C CA . GLU A 1 199 ? 20.612 41.320 -1.143 1.00 54.94 199 GLU A CA 1
ATOM 1640 C C . GLU A 1 199 ? 21.955 41.554 -0.446 1.00 54.94 199 GLU A C 1
ATOM 1642 O O . GLU A 1 199 ? 22.518 42.638 -0.548 1.00 54.94 199 GLU A O 1
ATOM 1647 N N . GLU A 1 200 ? 22.437 40.579 0.322 1.00 52.28 200 GLU A N 1
ATOM 1648 C CA . GLU A 1 200 ? 23.819 40.585 0.803 1.00 52.28 200 GLU A CA 1
ATOM 1649 C C . GLU A 1 200 ? 24.287 39.131 0.947 1.00 52.28 200 GLU A C 1
ATOM 1651 O O . GLU A 1 200 ? 23.976 38.427 1.908 1.00 52.28 200 GLU A O 1
ATOM 1656 N N . TYR A 1 201 ? 24.963 38.651 -0.097 1.00 54.75 201 TYR A N 1
ATOM 1657 C CA . TYR A 1 201 ? 25.743 37.419 -0.091 1.00 54.75 201 TYR A CA 1
ATOM 1658 C C . TYR A 1 201 ? 27.196 37.846 -0.269 1.00 54.75 201 TYR A C 1
ATOM 1660 O O . TYR A 1 201 ? 27.573 38.280 -1.356 1.00 54.75 201 TYR A O 1
ATOM 1668 N N . ASP A 1 202 ? 27.979 37.762 0.803 1.00 66.25 202 ASP A N 1
ATOM 1669 C CA . ASP A 1 202 ? 29.414 38.036 0.784 1.00 66.25 202 ASP A CA 1
ATOM 1670 C C . ASP A 1 202 ? 30.165 36.693 0.774 1.00 66.25 202 ASP A C 1
ATOM 1672 O O . ASP A 1 202 ? 30.096 35.949 1.758 1.00 66.25 202 ASP A O 1
ATOM 1676 N N . PRO A 1 203 ? 30.805 36.289 -0.339 1.00 64.69 203 PRO A N 1
ATOM 1677 C CA . PRO A 1 203 ? 31.369 34.960 -0.462 1.00 64.69 203 PRO A CA 1
ATOM 1678 C C . PRO A 1 203 ? 32.881 34.970 -0.259 1.00 64.69 203 PRO A C 1
ATOM 1680 O O . PRO A 1 203 ? 33.567 34.577 -1.182 1.00 64.69 203 PRO A O 1
ATOM 1683 N N . PHE A 1 204 ? 33.412 35.382 0.897 1.00 56.09 204 PHE A N 1
ATOM 1684 C CA . PHE A 1 204 ? 34.761 35.003 1.365 1.00 56.09 204 PHE A CA 1
ATOM 1685 C C . PHE A 1 204 ? 34.944 35.373 2.849 1.00 56.09 204 PHE A C 1
ATOM 1687 O O . PHE A 1 204 ? 35.279 36.508 3.184 1.00 56.09 204 PHE A O 1
ATOM 1694 N N . SER A 1 205 ? 34.775 34.402 3.748 1.00 53.47 205 SER A N 1
ATOM 1695 C CA . SER A 1 205 ? 35.386 34.369 5.089 1.00 53.47 205 SER A CA 1
ATOM 1696 C C . SER A 1 205 ? 35.477 32.932 5.578 1.00 53.47 205 SER A C 1
ATOM 1698 O O . SER A 1 205 ? 34.495 32.184 5.367 1.00 53.47 205 SER A O 1
#

Organism: Guillardia theta (strain CCMP2712) (NCBI:txid905079)

InterPro domains:
  IPR007763 NADH dehydrogenase [ubiquinone] 1 alpha subcomplex subunit 12 [PF05071] (65-131)
  IPR052618 Complex I NDUFA12 subunit [PTHR32470] (63-153)

Radius of gyration: 33.48 Å; chains: 1; bounding box: 82×61×97 Å

Sequence (205 aa):
MDFSDLILAVTGGVPAMNNLPVRSAYSIATQLKSIRSLWINDMKIQRRCTRTGFVGMFDRMMGKKMVGKDRDGNTYWEIWNPHGKFNPRREIRYAKPLEDVEFHEVIPEWRLWLRHIKKFPPTDEEIERGERERAETLRKAREIEAEDARLESLWELRNPDYQPSSSRKSGLDRLLEHHRSRHQPNAASGPGKGVRYVEEYDPFS

pLDDT: mean 72.51, std 19.05, range [40.25, 97.94]